Protein AF-Q9LXW4-F1 (afdb_monomer)

Nearest PDB structures (foldseek):
  4hnd-assembly1_B  TM=6.901E-01  e=3.436E-06  Homo sapiens
  4hne-assembly1_B  TM=6.982E-01  e=3.634E-05  Homo sapiens
  4wtv-assembly1_A  TM=7.014E-01  e=4.569E-04  Homo sapiens
  4wtv-assembly2_B  TM=6.772E-01  e=4.072E-04  Homo sapiens
  6w3a-assembly1_A  TM=4.990E-01  e=4.550E-01  Homo sapiens

Secondary structure (DSSP, 8-state):
-----PPPEEEEES-TTSS-HHHHHHHHHHHHHHHHHHHTT--EEETTEEEEEEEE-TTS-EEEEEEEES-HHHHHHHHHHHHHS--TTS-GGG---SS-SS-PPPEEEEEEE-TTT-SEEEEEEEE----SEEHHHHHHHHSS----HHHHHHHHHHHHHHT-S---GGGEEEEEETTEEEEEE---TTSS--SSS-------GGGGPPPGGGG--

InterPro domains:
  IPR000403 Phosphatidylinositol 3-/4-kinase, catalytic domain [PF00454] (149-200)
  IPR044571 Phosphatidylinositol 4-kinase gamma 1-8 [PTHR45800] (78-208)

Foldseek 3Di:
DPPLPQWAWDDKPPDLVVAAPLLSVVVVVLRVQVSVCQSVVNQDDDPPPPQWGFGADPVRHGWKIWGWDDDLLLLSQLQVLQQVLAAPVDGSRPDSDNAHQLRRFHKMKTWTQRNVVRHIIITIITTDDDFDFQPVVVCVVVVADQDPPSLLVSVVVSCVVQLAQDQDSNQWTWHADPNDTHIHGHRRSRTNCPPDDDSDNNPRVSVVDDRPVVVVD

Solvent-accessible surface area (backbone atoms only — not comparable to full-atom values): 12112 Å² total; per-residue (Å²): 131,86,75,80,76,69,48,56,74,75,47,58,34,71,54,62,87,79,47,41,70,64,60,30,49,54,52,49,52,56,48,51,30,45,25,50,29,36,61,69,65,51,67,40,54,42,96,77,38,87,47,32,22,45,25,45,47,98,88,71,47,74,46,28,37,37,39,52,56,87,62,65,63,41,26,44,37,33,16,48,51,28,68,64,41,42,34,82,93,46,55,55,81,79,44,83,63,80,60,40,58,36,40,36,53,55,36,36,17,40,28,31,59,38,63,82,78,73,40,78,47,37,28,26,42,30,51,52,74,88,55,78,40,36,44,58,57,47,47,68,72,56,76,69,50,84,45,55,65,68,56,50,47,30,50,52,50,50,35,65,73,40,46,37,50,62,46,42,50,82,35,24,36,24,32,70,56,97,89,42,81,42,58,28,54,46,82,45,49,49,34,70,60,80,70,95,54,81,89,54,77,57,72,43,42,68,80,75,59,70,53,50,69,76,78,76,116

Sequence (217 aa):
MAGCSMMKVDRTFPDLKEIPVDLATRFRQMIEWLEIANSECRLTPYKKISHIYQIFHSQGVLECLFRRGEDDISFMIEASVYLLDHPLDGSRSSSPTICDFAGVLPTIFVTFRNKRLGTMVSGASVEFMEFAHHIQEHIHRTSFPEIRTAEIHKISLIDVRFGNMDRNAKNIIVKVEDNIPHFVPIDHEMCFINTGQNYNLCKPYWLSLEDSSIYEA

Mean predicted aligned error: 7.45 Å

Structure (mmCIF, N/CA/C/O backbone):
data_AF-Q9LXW4-F1
#
_entry.id   AF-Q9LXW4-F1
#
loop_
_atom_site.group_PDB
_atom_site.id
_atom_site.type_symbol
_atom_site.label_atom_id
_atom_site.label_alt_id
_atom_site.label_comp_id
_atom_site.label_asym_id
_atom_site.label_entity_id
_atom_site.label_seq_id
_atom_site.pdbx_PDB_ins_code
_atom_site.Cartn_x
_atom_site.Cartn_y
_atom_site.Cartn_z
_atom_site.occupancy
_atom_site.B_iso_or_equiv
_atom_site.auth_seq_id
_atom_site.auth_comp_id
_atom_site.auth_asym_id
_atom_site.auth_atom_id
_atom_site.pdbx_PDB_model_num
ATOM 1 N N . MET A 1 1 ? -26.444 17.088 27.155 1.00 35.97 1 MET A N 1
ATOM 2 C CA . MET A 1 1 ? -26.058 16.867 25.746 1.00 35.97 1 MET A CA 1
ATOM 3 C C . MET A 1 1 ? -25.709 15.399 25.599 1.00 35.97 1 MET A C 1
ATOM 5 O O . MET A 1 1 ? -24.734 14.971 26.201 1.00 35.97 1 MET A O 1
ATOM 9 N N . ALA A 1 2 ? -26.545 14.610 24.923 1.00 39.72 2 ALA A N 1
ATOM 10 C CA . ALA A 1 2 ? -26.205 13.222 24.626 1.00 39.72 2 ALA A CA 1
ATOM 11 C C . ALA A 1 2 ? -25.027 13.245 23.645 1.00 39.72 2 ALA A C 1
ATOM 13 O O . ALA A 1 2 ? -25.194 13.653 22.498 1.00 39.72 2 ALA A O 1
ATOM 14 N N . GLY A 1 3 ? -23.828 12.912 24.126 1.00 43.19 3 GLY A N 1
ATOM 15 C CA . GLY A 1 3 ? -22.654 12.788 23.273 1.00 43.19 3 GLY A CA 1
ATOM 16 C C . GLY A 1 3 ? -22.949 11.734 22.216 1.00 43.19 3 GLY A C 1
ATOM 17 O O . GLY A 1 3 ? -23.185 10.575 22.555 1.00 43.19 3 GLY A O 1
ATOM 18 N N . CYS A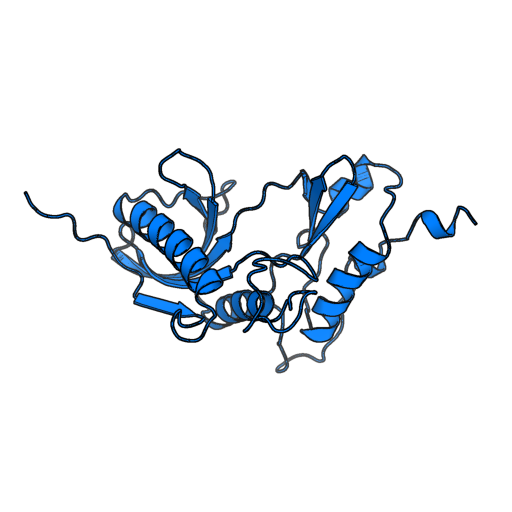 1 4 ? -23.004 12.139 20.947 1.00 50.69 4 CYS A N 1
ATOM 19 C CA . CYS A 1 4 ? -23.087 11.191 19.850 1.00 50.69 4 CYS A CA 1
ATOM 20 C C . CYS A 1 4 ? -21.774 10.404 19.870 1.00 50.69 4 CYS A C 1
ATOM 22 O O . CYS A 1 4 ? -20.734 10.921 19.473 1.00 50.69 4 CYS A O 1
ATOM 24 N N . SER A 1 5 ? -21.801 9.202 20.448 1.00 61.91 5 SER A N 1
ATOM 25 C CA . SER A 1 5 ? -20.651 8.307 20.440 1.00 61.91 5 SER A CA 1
ATOM 26 C C . SER A 1 5 ? -20.328 8.014 18.980 1.00 61.91 5 SER A C 1
ATOM 28 O O . SER A 1 5 ? -21.127 7.395 18.273 1.00 61.91 5 SER A O 1
ATOM 30 N N . MET A 1 6 ? -19.204 8.554 18.510 1.00 69.06 6 MET A N 1
ATOM 31 C CA . MET A 1 6 ? -18.713 8.302 17.164 1.00 69.06 6 MET A CA 1
ATOM 32 C C . MET A 1 6 ? -18.513 6.794 17.017 1.00 69.06 6 MET A C 1
ATOM 34 O O . MET A 1 6 ? -17.857 6.171 17.855 1.00 69.06 6 MET A O 1
ATOM 38 N N . MET A 1 7 ? -19.136 6.198 15.998 1.00 77.75 7 MET A N 1
ATOM 39 C CA . MET A 1 7 ? -18.944 4.779 15.726 1.00 77.75 7 MET A CA 1
ATOM 40 C C . MET A 1 7 ? -17.535 4.572 15.203 1.00 77.75 7 MET A C 1
ATOM 42 O O . MET A 1 7 ? -17.190 5.118 14.158 1.00 77.75 7 MET A O 1
ATOM 46 N N . LYS A 1 8 ? -16.761 3.793 15.954 1.00 91.56 8 LYS A N 1
ATOM 47 C CA . LYS A 1 8 ? -15.345 3.583 15.695 1.00 91.56 8 LYS A CA 1
ATOM 48 C C . LYS A 1 8 ? -15.090 2.387 14.790 1.00 91.56 8 LYS A C 1
ATOM 50 O O . LYS A 1 8 ? -15.896 1.451 14.745 1.00 91.56 8 LYS A O 1
ATOM 55 N N . VAL A 1 9 ? -13.953 2.425 14.110 1.00 94.88 9 VAL A N 1
ATOM 56 C CA . VAL A 1 9 ? -13.340 1.253 13.487 1.00 94.88 9 VAL A CA 1
ATOM 57 C C . VAL A 1 9 ? -12.992 0.231 14.572 1.00 94.88 9 VAL A C 1
ATOM 59 O O . VAL A 1 9 ? -12.485 0.573 15.638 1.00 94.88 9 VAL A O 1
ATOM 62 N N . ASP A 1 10 ? -13.339 -1.024 14.303 1.00 95.56 10 ASP A N 1
ATOM 63 C CA . ASP A 1 10 ? -13.184 -2.171 15.199 1.00 95.56 10 ASP A CA 1
ATOM 64 C C . ASP A 1 10 ? -11.827 -2.858 14.994 1.00 95.56 10 ASP A C 1
ATOM 66 O O . ASP A 1 10 ? -11.099 -3.104 15.954 1.00 95.56 10 ASP A O 1
ATOM 70 N N . ARG A 1 11 ? -11.447 -3.093 13.732 1.00 96.38 11 ARG A N 1
ATOM 71 C CA . ARG A 1 11 ? -10.170 -3.702 13.340 1.00 96.38 11 ARG A CA 1
ATOM 72 C C . ARG A 1 11 ? -9.595 -2.991 12.125 1.00 96.38 11 ARG A C 1
ATOM 74 O O . ARG A 1 11 ? -10.341 -2.583 11.236 1.00 96.38 11 ARG A O 1
ATOM 81 N N . THR A 1 12 ? -8.269 -2.925 12.060 1.00 97.88 12 THR A N 1
ATOM 82 C CA . THR A 1 12 ? -7.532 -2.496 10.871 1.00 97.88 12 THR A CA 1
ATOM 83 C C . THR A 1 12 ? -6.568 -3.580 10.410 1.00 97.88 12 THR A C 1
ATOM 85 O O . THR A 1 12 ? -6.117 -4.397 11.211 1.00 97.88 12 THR A O 1
ATOM 88 N N . PHE A 1 13 ? -6.226 -3.573 9.126 1.00 97.38 13 PHE A N 1
ATOM 89 C CA . PHE A 1 13 ? -5.013 -4.212 8.630 1.00 97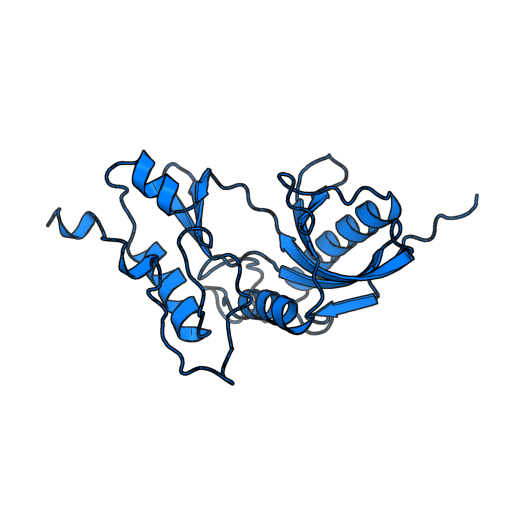.38 13 PHE A CA 1
ATOM 90 C C . PHE A 1 13 ? -4.300 -3.252 7.658 1.00 97.38 13 PHE A C 1
ATOM 92 O O . PHE A 1 13 ? -4.941 -2.773 6.717 1.00 97.38 13 PHE A O 1
ATOM 99 N N . PRO A 1 14 ? -3.004 -2.955 7.871 1.00 93.94 14 PRO A N 1
ATOM 100 C CA . PRO A 1 14 ? -2.164 -3.429 8.984 1.00 93.94 14 PRO A CA 1
ATOM 101 C C . PRO A 1 14 ? -2.638 -2.895 10.351 1.00 93.94 14 PRO A C 1
ATOM 103 O O . PRO A 1 14 ? -3.452 -1.966 10.418 1.00 93.94 14 PRO A O 1
ATOM 106 N N . ASP A 1 15 ? -2.155 -3.476 11.454 1.00 95.38 15 ASP A N 1
ATOM 107 C CA . ASP A 1 15 ? -2.307 -2.829 12.763 1.00 95.38 15 ASP A CA 1
ATOM 108 C C . ASP A 1 15 ? -1.454 -1.552 12.761 1.00 95.38 15 ASP A C 1
ATOM 110 O O . ASP A 1 15 ? -0.269 -1.569 12.424 1.00 95.38 15 ASP A O 1
ATOM 114 N N . LEU A 1 16 ? -2.055 -0.422 13.139 1.00 94.19 16 LEU A N 1
ATOM 115 C CA . LEU A 1 16 ? -1.387 0.882 13.161 1.00 94.19 16 LEU A CA 1
ATOM 116 C C . LEU A 1 16 ? -0.169 0.937 14.100 1.00 94.19 16 LEU A C 1
ATOM 118 O O . LEU A 1 16 ? 0.614 1.883 14.021 1.00 94.19 16 LEU A O 1
ATOM 122 N N . LYS A 1 17 ? -0.028 -0.024 15.018 1.00 93.19 17 LYS A N 1
ATOM 123 C CA . LYS A 1 17 ? 1.127 -0.174 15.916 1.00 93.19 17 LYS A CA 1
ATOM 124 C C . LYS A 1 17 ? 2.301 -0.906 15.265 1.00 93.19 17 LYS A C 1
ATOM 126 O O . LYS A 1 17 ? 3.406 -0.831 15.791 1.00 93.19 17 LYS A O 1
ATOM 131 N N . GLU A 1 18 ? 2.069 -1.609 14.159 1.00 90.50 18 GLU A N 1
ATOM 132 C CA . GLU A 1 18 ? 3.063 -2.443 13.467 1.00 90.50 18 GLU A CA 1
ATOM 133 C C . GLU A 1 18 ? 3.719 -1.731 12.273 1.00 90.50 18 GLU A C 1
ATOM 135 O O . GLU A 1 18 ? 4.582 -2.294 11.603 1.00 90.50 18 GLU A O 1
ATOM 140 N N . ILE A 1 19 ? 3.333 -0.481 12.012 1.00 88.25 19 ILE A N 1
ATOM 141 C CA . ILE A 1 19 ? 3.808 0.324 10.883 1.00 88.25 19 ILE A CA 1
ATOM 142 C C . ILE A 1 19 ? 4.479 1.628 11.349 1.00 88.25 19 ILE A C 1
ATOM 144 O O . ILE A 1 19 ? 4.251 2.074 12.477 1.00 88.25 19 ILE A O 1
ATOM 148 N N . PRO A 1 20 ? 5.299 2.270 10.492 1.00 87.06 20 PRO A N 1
ATOM 149 C CA . PRO A 1 20 ? 5.934 3.552 10.796 1.00 87.06 20 PRO A CA 1
ATOM 150 C C . PRO A 1 20 ? 4.946 4.635 11.225 1.00 87.06 20 PRO A C 1
ATOM 152 O O . PRO A 1 20 ? 3.811 4.685 10.748 1.00 87.06 20 PRO A O 1
ATOM 155 N N . VAL A 1 21 ? 5.403 5.544 12.090 1.00 89.50 21 VAL A N 1
ATOM 156 C CA . VAL A 1 21 ? 4.566 6.597 12.685 1.00 89.50 21 VAL A CA 1
ATOM 157 C C . VAL A 1 21 ? 3.904 7.497 11.642 1.00 89.50 21 VAL A C 1
ATOM 159 O O . VAL A 1 21 ? 2.730 7.836 11.805 1.00 89.50 21 VAL A O 1
ATOM 162 N N . ASP A 1 22 ? 4.611 7.836 10.566 1.00 86.81 22 ASP A N 1
ATOM 163 C CA . ASP A 1 22 ? 4.097 8.709 9.508 1.00 86.81 22 ASP A CA 1
ATOM 164 C C . ASP A 1 22 ? 2.964 8.023 8.741 1.00 86.81 22 ASP A C 1
ATOM 166 O O . ASP A 1 22 ? 1.879 8.589 8.580 1.00 86.81 22 ASP A O 1
ATOM 170 N N . LEU A 1 23 ? 3.155 6.748 8.389 1.00 89.19 23 LEU A N 1
ATOM 171 C CA . LEU A 1 23 ? 2.121 5.956 7.734 1.00 89.19 23 LEU A CA 1
ATOM 172 C C . LEU A 1 23 ? 0.913 5.730 8.650 1.00 89.19 23 LEU A C 1
ATOM 174 O O . LEU A 1 23 ? -0.234 5.912 8.242 1.00 89.19 23 LEU A O 1
ATOM 178 N N . ALA A 1 24 ? 1.164 5.399 9.918 1.00 93.12 24 ALA A N 1
ATOM 179 C CA . ALA A 1 24 ? 0.112 5.260 10.914 1.00 93.12 24 ALA A CA 1
ATOM 180 C C . ALA A 1 24 ? -0.678 6.564 11.077 1.00 93.12 24 ALA A C 1
ATOM 182 O O . ALA A 1 24 ? -1.888 6.531 11.274 1.00 93.12 24 ALA A O 1
ATOM 183 N N . THR A 1 25 ? -0.017 7.720 10.987 1.00 93.88 25 THR A N 1
ATOM 184 C CA . THR A 1 25 ? -0.665 9.036 11.058 1.00 93.88 25 THR A CA 1
ATOM 185 C C . THR A 1 25 ? -1.565 9.276 9.852 1.00 93.88 25 THR A C 1
ATOM 187 O O . THR A 1 25 ? -2.716 9.667 10.046 1.00 93.88 25 THR A O 1
ATOM 190 N N . ARG A 1 26 ? -1.106 8.963 8.633 1.00 93.69 26 ARG A N 1
ATOM 191 C CA . ARG A 1 26 ? -1.945 9.057 7.427 1.00 93.69 26 ARG A CA 1
ATOM 192 C C . ARG A 1 26 ? -3.172 8.150 7.522 1.00 93.69 26 ARG A C 1
ATOM 194 O O . ARG A 1 26 ? -4.292 8.603 7.309 1.00 93.69 26 ARG A O 1
ATOM 201 N N . PHE A 1 27 ? -2.992 6.900 7.937 1.00 95.81 27 PHE A N 1
ATOM 202 C CA . PHE A 1 27 ? -4.106 5.968 8.104 1.00 95.81 27 PHE A CA 1
ATOM 203 C C . PHE A 1 27 ? -5.082 6.364 9.215 1.00 95.81 27 PHE A C 1
ATOM 205 O O . PHE A 1 27 ? -6.285 6.170 9.047 1.00 95.81 27 PHE A O 1
ATOM 212 N N . ARG A 1 28 ? -4.619 6.977 10.314 1.00 96.56 28 ARG A N 1
ATOM 213 C CA . ARG A 1 28 ? -5.523 7.552 11.329 1.00 96.56 28 ARG A CA 1
ATOM 214 C C . ARG A 1 28 ? -6.416 8.635 10.734 1.00 96.56 28 ARG A C 1
ATOM 216 O O . ARG A 1 28 ? -7.612 8.599 10.985 1.00 96.56 28 ARG A O 1
ATOM 223 N N . GLN A 1 29 ? -5.876 9.528 9.903 1.00 95.56 29 GLN A N 1
ATOM 224 C CA . GLN A 1 29 ? -6.682 10.554 9.224 1.00 95.56 29 GLN A CA 1
ATOM 225 C C . GLN A 1 29 ? -7.754 9.926 8.322 1.00 95.56 29 GLN A C 1
ATOM 227 O O . GLN A 1 29 ? -8.924 10.295 8.404 1.00 95.56 29 GLN A O 1
ATOM 232 N N . MET A 1 30 ? -7.379 8.926 7.516 1.00 96.69 30 MET A N 1
ATOM 233 C CA . MET A 1 30 ? -8.324 8.200 6.657 1.00 96.69 30 MET A CA 1
ATOM 234 C C . MET A 1 30 ? -9.441 7.525 7.472 1.00 96.69 30 MET A C 1
ATOM 236 O O . MET A 1 30 ? -10.612 7.575 7.088 1.00 96.69 30 MET A O 1
ATOM 240 N N . ILE A 1 31 ? -9.090 6.917 8.611 1.00 97.31 31 ILE A N 1
ATOM 241 C CA . ILE A 1 31 ? -10.044 6.306 9.545 1.00 97.31 31 ILE A CA 1
ATOM 242 C C . ILE A 1 31 ? -10.968 7.361 10.152 1.00 97.31 31 ILE A C 1
ATOM 244 O O . ILE A 1 31 ? -12.177 7.161 10.154 1.00 97.31 31 ILE A O 1
ATOM 248 N N . GLU A 1 32 ? -10.440 8.491 10.621 1.00 95.94 32 GLU A N 1
ATOM 249 C CA . GLU A 1 32 ? -11.240 9.572 11.205 1.00 95.94 32 GLU A CA 1
ATOM 250 C C . GLU A 1 32 ? -12.282 10.098 10.210 1.00 95.94 32 GLU A C 1
ATOM 252 O O . GLU A 1 32 ? -13.456 10.250 10.557 1.00 95.94 32 GLU A O 1
ATOM 257 N N . TRP A 1 33 ? -11.903 10.310 8.945 1.00 96.19 33 TRP A N 1
ATOM 258 C CA . TRP A 1 33 ? -12.854 10.730 7.914 1.00 96.19 33 TRP A CA 1
ATOM 259 C C . TRP A 1 33 ? -13.932 9.674 7.649 1.00 96.19 33 TRP A C 1
ATOM 261 O O . TRP A 1 33 ? -15.109 10.021 7.498 1.00 96.19 33 TRP A O 1
ATOM 271 N N . LEU A 1 34 ? -13.566 8.388 7.639 1.00 96.62 34 LEU A N 1
ATOM 272 C CA . LEU A 1 34 ? -14.515 7.282 7.510 1.00 96.62 34 LEU A CA 1
ATOM 273 C C . LEU A 1 34 ? -15.475 7.209 8.709 1.00 96.62 34 LEU A C 1
ATOM 275 O O . LEU A 1 34 ? -16.683 7.061 8.516 1.00 96.62 34 LEU A O 1
ATOM 279 N N . GLU A 1 35 ? -14.967 7.327 9.935 1.00 95.88 35 GLU A N 1
ATOM 280 C CA . GLU A 1 35 ? -15.756 7.309 11.171 1.00 95.88 35 GLU A CA 1
ATOM 281 C C . GLU A 1 35 ? -16.757 8.468 11.202 1.00 95.88 35 GLU A C 1
ATOM 283 O O . GLU A 1 35 ? -17.938 8.251 11.490 1.00 95.88 35 GLU A O 1
ATOM 288 N N . ILE A 1 36 ? -16.331 9.675 10.813 1.00 94.19 36 ILE A N 1
ATOM 289 C CA . ILE A 1 36 ? -17.207 10.845 10.671 1.00 94.19 36 ILE A CA 1
ATOM 290 C C . ILE A 1 36 ? -18.285 10.568 9.618 1.00 94.19 36 ILE A C 1
ATOM 292 O O . ILE A 1 36 ? -19.476 10.671 9.927 1.00 94.19 36 ILE A O 1
ATOM 296 N N . ALA A 1 37 ? -17.899 10.148 8.407 1.00 94.75 37 ALA A N 1
ATOM 297 C CA . ALA A 1 37 ? -18.837 9.859 7.322 1.00 94.75 37 ALA A CA 1
ATOM 298 C C . ALA A 1 37 ? -19.857 8.774 7.708 1.00 94.75 37 ALA A C 1
ATOM 300 O O . ALA A 1 37 ? -21.046 8.901 7.411 1.00 94.75 37 ALA A O 1
ATOM 301 N N . ASN A 1 38 ? -19.430 7.727 8.416 1.00 95.56 38 ASN A N 1
ATOM 302 C CA . ASN A 1 38 ? -20.313 6.691 8.941 1.00 95.56 38 ASN A CA 1
ATOM 303 C C . ASN A 1 38 ? -21.234 7.233 10.048 1.00 95.56 38 ASN A C 1
ATOM 305 O O . ASN A 1 38 ? -22.443 6.994 10.018 1.00 95.56 38 ASN A O 1
ATOM 309 N N . SER A 1 39 ? -20.696 7.997 11.003 1.00 93.94 39 SER A N 1
ATOM 310 C CA . SER A 1 39 ? -21.463 8.569 12.118 1.00 93.94 39 SER A CA 1
ATOM 311 C C . SER A 1 39 ? -22.538 9.557 11.655 1.00 93.94 39 SER A C 1
ATOM 313 O O . SER A 1 39 ? -23.587 9.669 12.289 1.00 93.94 39 SER A O 1
ATOM 315 N N . GLU A 1 40 ? -22.336 10.212 10.518 1.00 93.00 40 GLU A N 1
ATOM 316 C CA . GLU A 1 40 ? -23.283 11.155 9.923 1.00 93.00 40 GLU A CA 1
ATOM 317 C C . GLU A 1 40 ? -24.165 10.510 8.841 1.00 93.00 40 GLU A C 1
ATOM 319 O O . GLU A 1 40 ? -24.954 11.195 8.195 1.00 93.00 40 GLU A O 1
ATOM 324 N N . CYS A 1 41 ? -24.065 9.188 8.640 1.00 92.19 41 CYS A N 1
ATOM 325 C CA . CYS A 1 41 ? -24.772 8.451 7.585 1.00 92.19 41 CYS A CA 1
ATOM 326 C C . CYS A 1 41 ? -24.496 8.988 6.161 1.00 92.19 41 CYS A C 1
ATOM 328 O O . CYS A 1 41 ? -25.357 8.894 5.285 1.00 92.19 41 CYS A O 1
ATOM 330 N N . ARG A 1 42 ? -23.292 9.523 5.916 1.00 91.38 42 ARG A N 1
ATOM 331 C CA . ARG A 1 42 ? -22.850 10.164 4.662 1.00 91.38 42 ARG A CA 1
ATOM 332 C C . ARG A 1 42 ? -22.015 9.274 3.736 1.00 91.38 42 ARG A C 1
ATOM 334 O O . ARG A 1 42 ? -21.470 9.771 2.753 1.00 91.38 42 ARG A O 1
ATOM 341 N N . LEU A 1 43 ? -21.942 7.968 3.989 1.00 92.81 43 LEU A N 1
ATOM 342 C CA . LEU A 1 43 ? -21.343 7.015 3.047 1.00 92.81 43 LEU A CA 1
ATOM 343 C C . LEU A 1 43 ? -22.212 6.915 1.783 1.00 92.81 43 LEU A C 1
ATOM 345 O O . LEU A 1 43 ? -23.184 6.15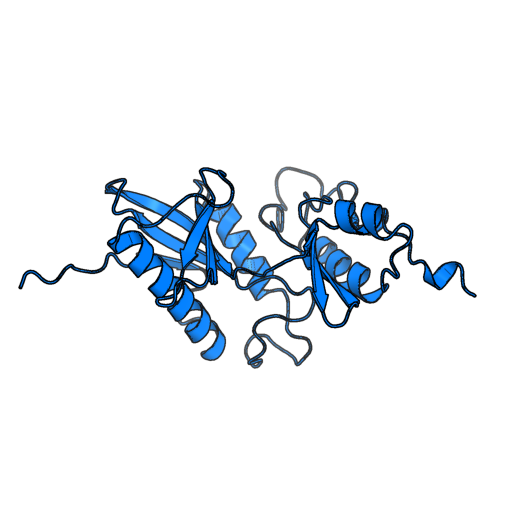7 1.729 1.00 92.81 43 LEU A O 1
ATOM 349 N N . THR A 1 44 ? -21.878 7.721 0.775 1.00 93.06 44 THR A N 1
ATOM 350 C CA . THR A 1 44 ? -22.609 7.820 -0.495 1.00 93.06 44 THR A CA 1
ATOM 351 C C . THR A 1 44 ? -21.841 7.129 -1.625 1.00 93.06 44 THR A C 1
ATOM 353 O O . THR A 1 44 ? -20.617 7.251 -1.673 1.00 93.06 44 THR A O 1
ATOM 356 N N . PRO A 1 45 ? -22.519 6.408 -2.538 1.00 95.50 45 PRO A N 1
ATOM 357 C CA . PRO A 1 45 ? -21.855 5.713 -3.639 1.00 95.50 45 PRO A CA 1
ATOM 358 C C . PRO A 1 45 ? -21.032 6.638 -4.548 1.00 95.50 45 PRO A C 1
ATOM 360 O O . PRO A 1 45 ? -21.530 7.670 -5.003 1.00 95.50 45 PRO A O 1
ATOM 363 N N . TYR A 1 46 ? -19.808 6.237 -4.882 1.00 94.44 46 TYR A N 1
ATOM 364 C CA . TYR A 1 46 ? -18.969 6.877 -5.894 1.00 94.44 46 TYR A CA 1
ATOM 365 C C . TYR A 1 46 ? -19.423 6.461 -7.295 1.00 94.44 46 TYR A C 1
ATOM 367 O O . TYR A 1 46 ? -19.589 5.274 -7.564 1.00 94.44 46 TYR A O 1
ATOM 375 N N . LYS A 1 47 ? -19.654 7.422 -8.200 1.00 90.94 47 LYS A N 1
ATOM 376 C CA . LYS A 1 47 ? -20.069 7.172 -9.602 1.00 90.94 47 LYS A CA 1
ATOM 377 C C . LYS A 1 47 ? -21.214 6.145 -9.762 1.00 90.94 47 LYS A C 1
ATOM 379 O O . LYS A 1 47 ? -21.282 5.438 -10.761 1.00 90.94 47 LYS A O 1
ATOM 384 N N . LYS A 1 48 ? -22.144 6.082 -8.797 1.00 88.19 48 LYS A N 1
ATOM 385 C CA . LYS A 1 48 ? -23.263 5.110 -8.735 1.00 88.19 48 LYS A CA 1
ATOM 386 C C . LYS A 1 48 ? -22.840 3.636 -8.560 1.00 88.19 48 LYS A C 1
ATOM 388 O O . LYS A 1 48 ? -23.688 2.754 -8.677 1.00 88.19 48 LYS A O 1
ATOM 393 N N . ILE A 1 49 ? -21.579 3.360 -8.228 1.00 90.62 49 ILE A N 1
ATOM 394 C CA . ILE A 1 49 ? -21.089 2.020 -7.889 1.00 90.62 49 ILE A CA 1
ATOM 395 C C . ILE A 1 49 ? -21.475 1.722 -6.438 1.00 90.62 49 ILE A C 1
ATOM 397 O O . ILE A 1 49 ? -20.970 2.337 -5.504 1.00 90.62 49 ILE A O 1
ATOM 401 N N . SER A 1 50 ? -22.407 0.790 -6.239 1.00 91.19 50 SER A N 1
ATOM 402 C CA . SER A 1 50 ? -23.100 0.580 -4.956 1.00 91.19 50 SER A CA 1
ATOM 403 C C . SER A 1 50 ? -22.211 0.132 -3.792 1.00 91.19 50 SER A C 1
ATOM 405 O O . SER A 1 50 ? -22.620 0.276 -2.639 1.00 91.19 50 SER A O 1
ATOM 407 N N . HIS A 1 51 ? -21.033 -0.416 -4.084 1.00 92.69 51 HIS A N 1
ATOM 408 C CA . HIS A 1 51 ? -20.089 -0.946 -3.102 1.00 92.69 51 HIS A CA 1
ATOM 409 C C . HIS A 1 51 ? -18.851 -0.057 -2.897 1.00 92.69 51 HIS A C 1
ATOM 411 O O . HIS A 1 51 ? -18.021 -0.391 -2.060 1.00 92.69 51 HIS A O 1
ATOM 417 N N . ILE A 1 52 ? -18.729 1.072 -3.607 1.00 96.25 52 ILE A N 1
ATOM 418 C CA . ILE A 1 52 ? -17.640 2.043 -3.421 1.00 96.25 52 ILE A CA 1
ATOM 419 C C . ILE A 1 52 ? -18.241 3.332 -2.873 1.00 96.25 52 ILE A C 1
ATOM 421 O O . ILE A 1 52 ? -19.111 3.923 -3.506 1.00 96.25 52 ILE A O 1
ATOM 425 N N . TYR A 1 53 ? -17.784 3.782 -1.711 1.00 97.25 53 TYR A N 1
ATOM 426 C CA . TYR A 1 53 ? -18.320 4.942 -1.006 1.00 97.25 53 TYR A CA 1
ATOM 427 C C . TYR A 1 53 ? -17.309 6.081 -0.960 1.00 97.25 53 TYR A C 1
ATOM 429 O O . TYR A 1 53 ? -16.123 5.856 -0.760 1.00 97.25 53 TYR A O 1
ATOM 437 N N . GLN A 1 54 ? -17.788 7.309 -1.109 1.00 96.69 54 GLN A N 1
ATOM 438 C CA . GLN A 1 54 ? -16.969 8.515 -1.026 1.00 96.69 54 GLN A CA 1
ATOM 439 C C . GLN A 1 54 ? -16.775 8.940 0.428 1.00 96.69 54 GLN A C 1
ATOM 441 O O . GLN A 1 54 ? -17.748 9.020 1.185 1.00 96.69 54 GLN A O 1
ATOM 446 N N . ILE A 1 55 ? -15.537 9.257 0.797 1.00 97.00 55 ILE A N 1
ATOM 447 C CA . ILE A 1 55 ? -15.172 9.792 2.107 1.00 97.00 55 ILE A CA 1
ATOM 448 C C . ILE A 1 55 ? -14.548 11.170 1.909 1.00 97.00 55 ILE A C 1
ATOM 450 O O . ILE A 1 55 ? -13.550 11.323 1.207 1.00 97.00 55 ILE A O 1
ATOM 454 N N . PHE A 1 56 ? -15.145 12.169 2.551 1.00 95.69 56 PHE A N 1
ATOM 455 C CA . PHE A 1 56 ? -14.737 13.562 2.421 1.00 95.69 56 PHE A CA 1
ATOM 456 C C . PHE A 1 56 ? -14.103 14.076 3.712 1.00 95.69 56 PHE A C 1
ATOM 458 O O . PHE A 1 56 ? -14.601 13.783 4.803 1.00 95.69 56 PHE A O 1
ATOM 465 N N . HIS A 1 57 ? -13.089 14.927 3.579 1.00 90.12 57 HIS A N 1
ATOM 466 C CA . HIS A 1 57 ? -12.626 15.788 4.663 1.00 90.12 57 HIS A CA 1
ATOM 467 C C . HIS A 1 57 ? -13.698 16.839 5.034 1.00 90.12 57 HIS A C 1
ATOM 469 O O . HIS A 1 57 ? -14.657 17.083 4.297 1.00 90.12 57 HIS A O 1
ATOM 475 N N . SER A 1 58 ? -13.527 17.503 6.183 1.00 81.56 58 SER A N 1
ATOM 476 C CA . SER A 1 58 ? -14.409 18.557 6.707 1.00 81.56 58 SER A CA 1
ATOM 477 C C . SER A 1 58 ? -14.665 19.716 5.731 1.00 81.56 58 SER A C 1
ATOM 479 O O . SER A 1 58 ? -15.730 20.326 5.772 1.00 81.56 58 SER A O 1
ATOM 481 N N . GLN A 1 59 ? -13.726 19.987 4.820 1.00 88.00 59 GLN A N 1
ATOM 482 C CA . GLN A 1 59 ? -13.836 21.035 3.798 1.00 88.00 59 GLN A CA 1
ATOM 483 C C . GLN A 1 59 ? -14.560 20.581 2.515 1.00 88.00 59 GLN A C 1
ATOM 485 O O . GLN A 1 59 ? -14.640 21.344 1.558 1.00 88.00 59 GLN A O 1
ATOM 490 N N . GLY A 1 60 ? -15.091 19.352 2.472 1.00 90.69 60 GLY A N 1
ATOM 491 C CA . GLY A 1 60 ? -15.814 18.822 1.310 1.00 90.69 60 GLY A CA 1
ATOM 492 C C . GLY A 1 60 ? -14.920 18.279 0.190 1.00 90.69 60 GLY A C 1
ATOM 493 O O . GLY A 1 60 ? -15.418 17.988 -0.894 1.00 90.69 60 GLY A O 1
ATOM 494 N N . VAL A 1 61 ? -13.621 18.118 0.449 1.00 93.75 61 VAL A N 1
ATOM 495 C CA . VAL A 1 61 ? -12.659 17.497 -0.474 1.00 93.75 61 VAL A CA 1
ATOM 496 C C . VAL A 1 61 ? -12.774 15.976 -0.378 1.00 93.75 61 VAL A C 1
ATOM 498 O O . VAL A 1 61 ? -12.836 15.442 0.729 1.00 93.75 61 VAL A O 1
ATOM 501 N N . LEU A 1 62 ? -12.857 15.286 -1.520 1.00 96.25 62 LEU A N 1
ATOM 502 C CA . LEU A 1 62 ? -12.858 13.821 -1.584 1.00 96.25 62 LEU A CA 1
ATOM 503 C C . LEU A 1 62 ? -11.443 13.315 -1.301 1.00 96.25 62 LEU A C 1
ATOM 505 O O . LEU A 1 62 ? -10.538 13.581 -2.082 1.00 96.25 62 LEU A O 1
ATOM 509 N N . GLU A 1 63 ? -11.272 12.581 -0.207 1.00 95.94 63 GLU A N 1
ATOM 510 C CA . GLU A 1 63 ? -9.955 12.123 0.255 1.00 95.94 63 GLU A CA 1
ATOM 511 C C . GLU A 1 63 ? -9.775 10.616 0.127 1.00 95.94 63 GLU A C 1
ATOM 513 O O . GLU A 1 63 ? -8.663 10.135 -0.064 1.00 95.94 63 GLU A O 1
ATOM 518 N N . CYS A 1 64 ? -10.853 9.842 0.275 1.00 97.19 64 CYS A N 1
ATOM 519 C CA . CYS A 1 64 ? -10.781 8.388 0.190 1.00 97.19 64 CYS A CA 1
ATOM 520 C C . CYS A 1 64 ? -12.007 7.803 -0.507 1.00 97.19 64 CYS A C 1
ATOM 522 O O . CYS A 1 64 ? -13.106 8.370 -0.502 1.00 97.19 64 CYS A O 1
ATOM 524 N N . LEU A 1 65 ? -11.817 6.606 -1.044 1.00 97.50 65 LEU A N 1
ATOM 525 C CA . LEU A 1 65 ? -12.879 5.705 -1.448 1.00 97.50 65 LEU A CA 1
ATOM 526 C C . LEU A 1 65 ? -12.880 4.501 -0.507 1.00 97.50 65 LEU A C 1
ATOM 528 O O . LEU A 1 65 ? -11.856 3.857 -0.316 1.00 97.50 65 LEU A O 1
ATOM 532 N N . PHE A 1 66 ? -14.036 4.170 0.060 1.00 97.62 66 PHE A N 1
ATOM 533 C CA . PHE A 1 66 ? -14.218 2.941 0.826 1.00 97.62 66 PHE A CA 1
ATOM 534 C C . PHE A 1 66 ? -14.918 1.889 -0.026 1.00 97.62 66 PHE A C 1
ATOM 536 O O . PHE A 1 66 ? -16.096 2.031 -0.357 1.00 97.62 66 PHE A O 1
ATOM 543 N N . ARG A 1 67 ? -14.196 0.828 -0.378 1.00 96.69 67 ARG A N 1
ATOM 544 C CA . ARG A 1 67 ? -14.701 -0.323 -1.123 1.00 96.69 67 ARG A CA 1
ATOM 545 C C . ARG A 1 67 ? -15.161 -1.387 -0.134 1.00 96.69 67 ARG A C 1
ATOM 547 O O . ARG A 1 67 ? -14.348 -2.004 0.543 1.00 96.69 67 ARG A O 1
ATOM 554 N N . ARG A 1 68 ? -16.473 -1.579 -0.029 1.00 95.69 68 ARG A N 1
ATOM 555 C CA . ARG A 1 68 ? -17.095 -2.576 0.849 1.00 95.69 68 ARG A CA 1
ATOM 556 C C . ARG A 1 68 ? -17.196 -3.920 0.138 1.00 95.69 68 ARG A C 1
ATOM 558 O O . ARG A 1 68 ? -17.662 -3.966 -0.998 1.00 95.69 68 ARG A O 1
ATOM 565 N N . GLY A 1 69 ? -16.920 -5.004 0.848 1.00 93.38 69 GLY A N 1
ATOM 566 C CA . GLY A 1 69 ? -17.196 -6.357 0.371 1.00 93.38 69 GLY A CA 1
ATOM 567 C C . GLY A 1 69 ? -17.306 -7.361 1.510 1.00 93.38 69 GLY A C 1
ATOM 568 O O . GLY A 1 69 ? -17.373 -6.981 2.678 1.00 93.38 69 GLY A O 1
ATOM 569 N N . GLU A 1 70 ? -17.382 -8.635 1.138 1.00 89.44 70 GLU A N 1
ATOM 570 C CA . GLU A 1 70 ? -17.625 -9.747 2.064 1.00 89.44 70 GLU A CA 1
ATOM 571 C C . GLU A 1 70 ? -16.358 -10.552 2.374 1.00 89.44 70 GLU A C 1
ATOM 573 O O . GLU A 1 70 ? -16.275 -11.144 3.447 1.00 89.44 70 GLU A O 1
ATOM 578 N N . ASP A 1 71 ? -15.374 -10.556 1.468 1.00 90.44 71 ASP A N 1
ATOM 579 C CA . ASP A 1 71 ? -14.104 -11.250 1.671 1.00 90.44 71 ASP A CA 1
ATOM 580 C C . ASP A 1 71 ? -13.052 -10.316 2.275 1.00 90.44 71 ASP A C 1
ATOM 582 O O . ASP A 1 71 ? -12.546 -9.405 1.619 1.00 90.44 71 ASP A O 1
ATOM 586 N N . ASP A 1 72 ? -12.711 -10.553 3.541 1.00 95.00 72 ASP A N 1
ATOM 587 C CA . ASP A 1 72 ? -11.650 -9.817 4.227 1.00 95.00 72 ASP A CA 1
ATOM 588 C C . ASP A 1 72 ? -10.287 -10.026 3.539 1.00 95.00 72 ASP A C 1
ATOM 590 O O . ASP A 1 72 ? -9.474 -9.100 3.501 1.00 95.00 72 ASP A O 1
ATOM 594 N N . ILE A 1 73 ? -10.035 -11.219 2.979 1.00 93.88 73 ILE A N 1
ATOM 595 C CA . ILE A 1 73 ? -8.727 -11.590 2.422 1.00 93.88 73 ILE A CA 1
ATOM 596 C C . ILE A 1 73 ? -8.398 -10.732 1.199 1.00 93.88 73 ILE A C 1
ATOM 598 O O . ILE A 1 73 ? -7.319 -10.141 1.170 1.00 93.88 73 ILE A O 1
ATOM 602 N N . SER A 1 74 ? -9.317 -10.580 0.242 1.00 93.31 74 SER A N 1
ATOM 603 C CA . SER A 1 74 ? -9.146 -9.702 -0.926 1.00 93.31 74 SER A CA 1
ATOM 604 C C . SER A 1 74 ? -8.747 -8.267 -0.557 1.00 93.31 74 SER A C 1
ATOM 606 O O . SER A 1 74 ? -7.832 -7.701 -1.158 1.00 93.31 74 SER A O 1
ATOM 608 N N . PHE A 1 75 ? -9.367 -7.669 0.465 1.00 95.94 75 PHE A N 1
ATOM 609 C CA . PHE A 1 75 ? -9.032 -6.300 0.888 1.00 95.94 75 PHE A CA 1
ATOM 61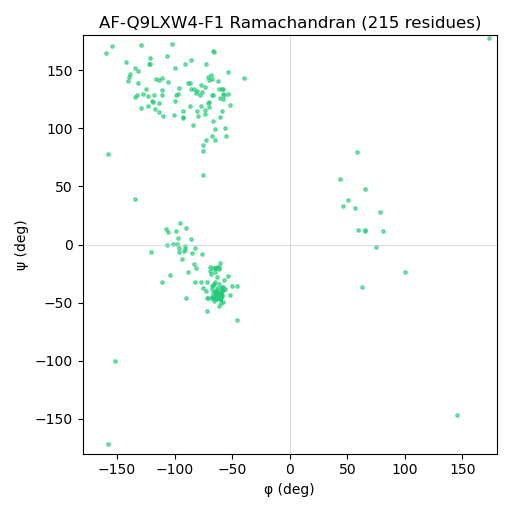0 C C . PHE A 1 75 ? -7.735 -6.217 1.697 1.00 95.94 75 PHE A C 1
ATOM 612 O O . PHE A 1 75 ? -7.011 -5.223 1.612 1.00 95.94 75 PHE A O 1
ATOM 619 N N . MET A 1 76 ? -7.412 -7.254 2.473 1.00 96.44 76 MET A N 1
ATOM 620 C CA . MET A 1 76 ? -6.112 -7.360 3.136 1.00 96.44 76 MET A CA 1
ATOM 621 C C . MET A 1 76 ? -4.979 -7.542 2.120 1.00 96.44 76 MET A C 1
ATOM 623 O O . MET A 1 76 ? -3.896 -6.994 2.321 1.00 96.44 76 MET A O 1
ATOM 627 N N . ILE A 1 77 ? -5.215 -8.257 1.016 1.00 95.81 77 ILE A N 1
ATOM 628 C CA . ILE A 1 77 ? -4.283 -8.356 -0.114 1.00 95.81 77 ILE A CA 1
ATOM 629 C C . ILE A 1 77 ? -4.044 -6.970 -0.716 1.00 95.81 77 ILE A C 1
ATOM 631 O O . ILE A 1 77 ? -2.891 -6.581 -0.891 1.00 95.81 77 ILE A O 1
ATOM 635 N N . GLU A 1 78 ? -5.100 -6.191 -0.960 1.00 95.50 78 GLU A N 1
ATOM 636 C CA . GLU A 1 78 ? -4.972 -4.837 -1.507 1.00 95.50 78 GLU A CA 1
ATOM 637 C C . GLU A 1 78 ? -4.128 -3.922 -0.600 1.00 95.50 78 GLU A C 1
ATOM 639 O O . GLU A 1 78 ? -3.181 -3.284 -1.064 1.00 95.50 78 GLU A O 1
ATOM 644 N N . ALA A 1 79 ? -4.383 -3.944 0.713 1.00 95.50 79 ALA A N 1
ATOM 645 C CA . ALA A 1 79 ? -3.558 -3.241 1.698 1.00 95.50 79 ALA A CA 1
ATOM 646 C C . ALA A 1 79 ? -2.112 -3.777 1.754 1.00 95.50 79 ALA A C 1
ATOM 648 O O . ALA A 1 79 ? -1.164 -3.005 1.895 1.00 95.50 79 ALA A O 1
ATOM 649 N N . SER A 1 80 ? -1.916 -5.091 1.605 1.00 94.69 80 SER A N 1
ATOM 650 C CA . SER A 1 80 ? -0.584 -5.715 1.586 1.00 94.69 80 SER A CA 1
ATOM 651 C C . SER A 1 80 ? 0.239 -5.257 0.386 1.00 94.69 80 SER A C 1
ATOM 653 O O . SER A 1 80 ? 1.427 -4.978 0.536 1.00 94.69 80 SER A O 1
ATOM 655 N N . VAL A 1 81 ? -0.376 -5.145 -0.794 1.00 94.75 81 VAL A N 1
ATOM 656 C CA . VAL A 1 81 ? 0.302 -4.656 -2.002 1.00 94.75 81 VAL A CA 1
ATOM 657 C C . VAL A 1 81 ? 0.775 -3.219 -1.817 1.00 94.75 81 VAL A C 1
ATOM 659 O O . VAL A 1 81 ? 1.923 -2.931 -2.141 1.00 94.75 81 VAL A O 1
ATOM 662 N N . TYR A 1 82 ? -0.039 -2.350 -1.211 1.00 94.19 82 TYR A N 1
ATOM 663 C CA . TYR A 1 82 ? 0.397 -0.998 -0.852 1.00 94.19 82 TYR A CA 1
ATOM 664 C C . TYR A 1 82 ? 1.623 -1.008 0.077 1.00 94.19 82 TYR A C 1
ATOM 666 O O . TYR A 1 82 ? 2.632 -0.354 -0.193 1.00 94.19 82 TYR A O 1
ATOM 674 N N . LEU A 1 83 ? 1.581 -1.794 1.157 1.00 90.75 83 LEU A N 1
ATOM 675 C CA . LEU A 1 83 ? 2.703 -1.876 2.098 1.00 90.75 83 LEU A CA 1
ATOM 676 C C . LEU A 1 83 ? 3.994 -2.356 1.423 1.00 90.75 83 LEU A C 1
ATOM 678 O O . LEU A 1 83 ? 5.078 -1.855 1.738 1.00 90.75 83 LEU A O 1
ATOM 682 N N . LEU A 1 84 ? 3.864 -3.298 0.487 1.00 91.50 84 LEU A N 1
ATOM 683 C CA . LEU A 1 84 ? 4.962 -3.919 -0.247 1.00 91.50 84 LEU A CA 1
ATOM 684 C C . LEU A 1 84 ? 5.415 -3.129 -1.485 1.00 91.50 84 LEU A C 1
ATOM 686 O O . LEU A 1 84 ? 6.442 -3.493 -2.060 1.00 91.50 84 LEU A O 1
ATOM 690 N N . ASP A 1 85 ? 4.725 -2.060 -1.894 1.00 91.19 85 ASP A N 1
ATOM 691 C CA . ASP A 1 85 ? 5.135 -1.177 -3.001 1.00 91.19 85 ASP A CA 1
ATOM 692 C C . ASP A 1 85 ? 6.287 -0.245 -2.591 1.00 91.19 85 ASP A C 1
ATOM 694 O O . ASP A 1 85 ? 6.120 0.968 -2.511 1.00 91.19 85 ASP A O 1
ATOM 698 N N . HIS A 1 86 ? 7.422 -0.838 -2.200 1.00 75.12 86 HIS A N 1
ATOM 699 C CA . HIS A 1 86 ? 8.533 -0.214 -1.467 1.00 75.12 86 HIS A CA 1
ATOM 700 C C . HIS A 1 86 ? 8.887 1.216 -1.907 1.00 75.12 86 HIS A C 1
ATOM 702 O O . HIS A 1 86 ? 8.891 1.514 -3.101 1.00 75.12 86 HIS A O 1
ATOM 708 N N . PRO A 1 87 ? 9.267 2.087 -0.956 1.00 78.25 87 PRO A N 1
ATOM 709 C CA . PRO A 1 87 ? 9.801 3.382 -1.310 1.00 78.25 87 PRO A CA 1
ATOM 710 C C . PRO A 1 87 ? 11.178 3.248 -1.977 1.00 78.25 87 PRO A C 1
ATOM 712 O O . PRO A 1 87 ? 11.953 2.343 -1.661 1.00 78.25 87 PRO A O 1
ATOM 715 N N . LEU A 1 88 ? 11.480 4.131 -2.924 1.00 80.06 88 LEU A N 1
ATOM 716 C CA . LEU A 1 88 ? 12.746 4.186 -3.655 1.00 80.06 88 LEU A CA 1
ATOM 717 C C . LEU A 1 88 ? 13.907 4.602 -2.744 1.00 80.06 88 LEU A C 1
ATOM 719 O O . LEU A 1 88 ? 15.056 4.252 -3.008 1.00 80.06 88 LEU A O 1
ATOM 723 N N . ASP A 1 89 ? 13.609 5.329 -1.665 1.00 78.88 89 ASP A N 1
ATOM 724 C CA . ASP A 1 89 ? 14.583 5.826 -0.689 1.00 78.88 89 ASP A CA 1
ATOM 725 C C . ASP A 1 89 ? 14.996 4.789 0.379 1.00 78.88 89 ASP A C 1
ATOM 727 O O . ASP A 1 89 ? 15.889 5.061 1.185 1.00 78.88 89 ASP A O 1
ATOM 731 N N . GLY A 1 90 ? 14.407 3.585 0.378 1.00 73.38 90 GLY A N 1
ATOM 732 C CA . GLY A 1 90 ? 14.836 2.485 1.238 1.00 73.38 90 GLY A CA 1
ATOM 733 C C . GLY A 1 90 ? 13.708 1.591 1.745 1.00 73.38 90 GLY A C 1
ATOM 734 O O . GLY A 1 90 ? 12.729 1.300 1.067 1.00 73.38 90 GLY A O 1
ATOM 735 N N . SER A 1 91 ? 13.864 1.071 2.964 1.00 74.69 91 SER A N 1
ATOM 736 C CA . SER A 1 91 ? 12.820 0.249 3.577 1.00 74.69 91 SER A CA 1
ATOM 737 C C . SER A 1 91 ? 11.612 1.109 3.941 1.00 74.69 91 SER A C 1
ATOM 739 O O . SER A 1 91 ? 11.769 2.198 4.497 1.00 74.69 91 SER A O 1
ATOM 741 N N . ARG A 1 92 ? 10.396 0.571 3.755 1.00 75.25 92 ARG A N 1
ATOM 742 C CA . ARG A 1 92 ? 9.161 1.196 4.256 1.00 75.25 92 ARG A CA 1
ATOM 743 C C . ARG A 1 92 ? 9.280 1.558 5.734 1.00 75.25 92 ARG A C 1
ATOM 745 O O . ARG A 1 92 ? 8.788 2.596 6.138 1.00 75.25 92 ARG A O 1
ATOM 752 N N . SER A 1 93 ? 9.979 0.739 6.524 1.00 70.88 93 SER A N 1
ATOM 753 C CA . SER A 1 93 ? 10.167 0.952 7.964 1.00 70.88 93 SER A CA 1
ATOM 754 C C . SER A 1 93 ? 10.893 2.254 8.333 1.00 70.88 93 SER A C 1
ATOM 756 O O . SER A 1 93 ? 10.806 2.685 9.478 1.00 70.88 93 SER A O 1
ATOM 758 N N . SER A 1 94 ? 11.647 2.840 7.401 1.00 71.12 94 SER A N 1
ATOM 759 C CA . SER A 1 94 ? 12.483 4.030 7.611 1.00 71.12 94 SER A CA 1
ATOM 760 C C . SER A 1 94 ? 12.110 5.206 6.712 1.00 71.12 94 SER A C 1
ATOM 762 O O . SER A 1 94 ? 12.696 6.275 6.851 1.00 71.12 94 SER A O 1
ATOM 764 N N . SER A 1 95 ? 11.187 5.001 5.777 1.00 73.31 95 SER A N 1
ATOM 765 C CA . SER A 1 95 ? 10.840 5.992 4.770 1.00 73.31 95 SER A CA 1
ATOM 766 C C . SER A 1 95 ? 9.605 6.789 5.189 1.00 73.31 95 SER A C 1
ATOM 768 O O . SER A 1 95 ? 8.579 6.179 5.510 1.00 73.31 95 SER A O 1
ATOM 770 N N . PRO A 1 96 ? 9.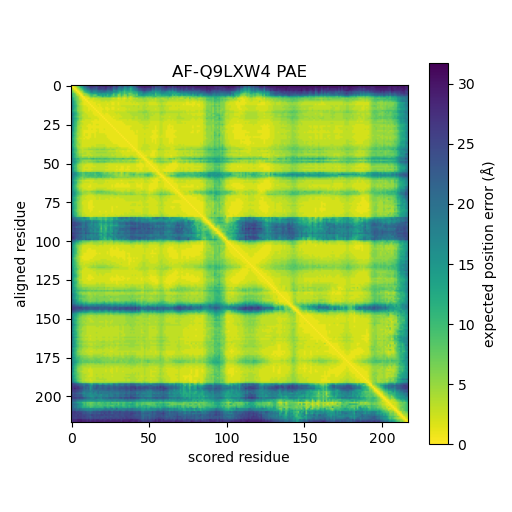657 8.132 5.147 1.00 73.06 96 PRO A N 1
ATOM 771 C CA . PRO A 1 96 ? 8.469 8.969 5.290 1.00 73.06 96 PRO A CA 1
ATOM 772 C C . PRO A 1 96 ? 7.619 8.983 4.006 1.00 73.06 96 PRO A C 1
ATOM 774 O O . PRO A 1 96 ? 6.520 9.539 3.995 1.00 73.06 96 PRO A O 1
ATOM 777 N N . THR A 1 97 ? 8.120 8.402 2.912 1.00 80.19 97 THR A N 1
ATOM 778 C CA . THR A 1 97 ? 7.488 8.442 1.596 1.00 80.19 97 THR A CA 1
ATOM 779 C C . THR A 1 97 ? 6.259 7.531 1.568 1.00 80.19 97 THR A C 1
ATOM 781 O O . THR A 1 97 ? 6.350 6.301 1.657 1.00 80.19 97 THR A O 1
ATOM 784 N N . ILE A 1 98 ? 5.083 8.159 1.455 1.00 79.00 98 ILE A N 1
ATOM 785 C CA . ILE A 1 98 ? 3.776 7.489 1.512 1.00 79.00 98 ILE A CA 1
ATOM 786 C C . ILE A 1 98 ? 3.498 6.679 0.234 1.00 79.00 98 ILE A C 1
ATOM 788 O O . ILE A 1 98 ? 2.979 5.572 0.340 1.00 79.00 98 ILE A O 1
ATOM 792 N N . CYS A 1 99 ? 3.855 7.186 -0.949 1.00 79.56 99 CYS A N 1
ATOM 793 C CA . CYS A 1 99 ? 3.695 6.504 -2.243 1.00 79.56 99 CYS A CA 1
ATOM 794 C C . CYS A 1 99 ? 5.002 6.598 -3.018 1.00 79.56 99 CYS A C 1
ATOM 796 O O . CYS A 1 99 ? 5.591 7.677 -3.021 1.00 79.56 99 CYS A O 1
ATOM 798 N N . ASP A 1 100 ? 5.434 5.530 -3.692 1.00 77.31 100 ASP A N 1
ATOM 799 C CA . ASP A 1 100 ? 6.665 5.621 -4.481 1.00 77.31 100 ASP A CA 1
ATOM 800 C C . ASP A 1 100 ? 6.697 4.663 -5.686 1.00 77.31 100 ASP A C 1
ATOM 802 O O . ASP A 1 100 ? 6.066 4.974 -6.691 1.00 77.31 100 ASP A O 1
ATOM 806 N N . PHE A 1 101 ? 7.374 3.508 -5.607 1.00 90.50 101 PHE A N 1
ATOM 807 C CA . PHE A 1 101 ? 7.873 2.749 -6.755 1.00 90.50 101 PHE A CA 1
ATOM 808 C C . PHE A 1 101 ? 6.861 2.576 -7.894 1.00 90.50 101 PHE A C 1
ATOM 810 O O . PHE A 1 101 ? 7.086 3.100 -8.987 1.00 90.50 101 PHE A O 1
ATOM 817 N N . ALA A 1 102 ? 5.753 1.869 -7.663 1.00 93.19 102 ALA A N 1
ATOM 818 C CA . ALA A 1 102 ? 4.670 1.771 -8.638 1.00 93.19 102 ALA A CA 1
ATOM 819 C C . ALA A 1 102 ? 3.578 2.823 -8.425 1.00 93.19 102 ALA A C 1
ATOM 821 O O . ALA A 1 102 ? 2.752 3.031 -9.315 1.00 93.19 102 ALA A O 1
ATOM 822 N N . GLY A 1 103 ? 3.599 3.505 -7.281 1.00 92.88 103 GLY A N 1
ATOM 823 C CA . GLY A 1 103 ? 2.627 4.521 -6.906 1.00 92.88 103 GLY A CA 1
ATOM 824 C C . GLY A 1 103 ? 1.316 3.916 -6.419 1.00 92.88 103 GLY A C 1
ATOM 825 O O . GLY A 1 103 ? 0.270 4.537 -6.594 1.00 92.88 103 GLY A O 1
ATOM 826 N N . VAL A 1 104 ? 1.344 2.706 -5.844 1.00 95.06 104 VAL A N 1
ATOM 827 C CA . VAL A 1 104 ? 0.155 2.091 -5.243 1.00 95.06 104 VAL A CA 1
ATOM 828 C C . VAL A 1 104 ? -0.393 3.037 -4.176 1.00 95.06 104 VAL A C 1
ATOM 830 O O . VAL A 1 10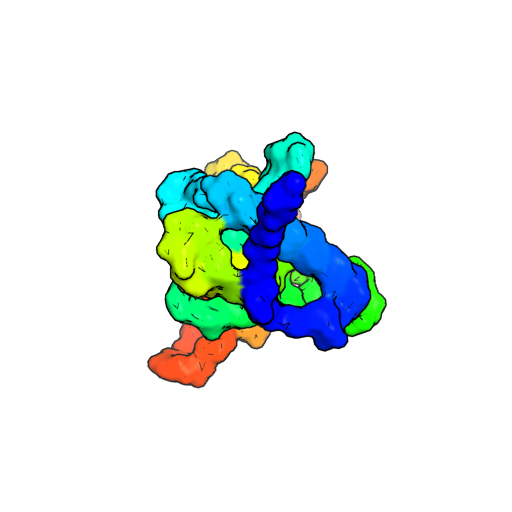4 ? 0.338 3.506 -3.303 1.00 95.06 104 VAL A O 1
ATOM 833 N N . LEU A 1 105 ? -1.690 3.327 -4.257 1.00 95.25 105 LEU A N 1
ATOM 834 C CA . LEU A 1 105 ? -2.328 4.298 -3.375 1.00 95.25 105 LEU A CA 1
ATOM 835 C C . LEU A 1 105 ? -2.439 3.758 -1.936 1.00 95.25 105 LEU A C 1
ATOM 837 O O . LEU A 1 105 ? -2.717 2.565 -1.753 1.00 95.25 105 LEU A O 1
ATOM 841 N N . PRO A 1 106 ? -2.284 4.619 -0.912 1.00 94.69 106 PRO A N 1
ATOM 842 C CA . PRO A 1 106 ? -2.430 4.247 0.485 1.00 94.69 106 PRO A CA 1
ATOM 843 C C . PRO A 1 106 ? -3.744 3.535 0.724 1.00 94.69 106 PRO A C 1
ATOM 845 O O . PRO A 1 106 ? -4.821 4.066 0.460 1.00 94.69 106 PRO A O 1
ATOM 848 N N . THR A 1 107 ? -3.631 2.301 1.201 1.00 96.50 107 THR A N 1
ATOM 849 C CA . THR A 1 107 ? -4.770 1.411 1.376 1.00 96.50 107 THR A CA 1
ATOM 850 C C . THR A 1 107 ? -4.721 0.778 2.751 1.00 96.50 107 THR A C 1
ATOM 852 O O . THR A 1 107 ? -3.712 0.192 3.143 1.00 96.50 107 THR A O 1
ATOM 855 N N . ILE A 1 108 ? -5.835 0.875 3.471 1.00 97.50 108 ILE A N 1
ATOM 856 C CA . ILE A 1 108 ? -6.029 0.242 4.770 1.00 97.50 108 ILE A CA 1
ATOM 857 C C . ILE A 1 108 ? -7.317 -0.570 4.761 1.00 97.50 108 ILE A C 1
ATOM 859 O O . ILE A 1 108 ? -8.387 -0.083 4.391 1.00 97.50 108 ILE A O 1
ATOM 863 N N . PHE A 1 109 ? -7.224 -1.819 5.193 1.00 98.38 109 PHE A N 1
ATOM 864 C CA . PHE A 1 109 ? -8.398 -2.629 5.469 1.00 98.38 109 PHE A CA 1
ATOM 865 C C . PHE A 1 109 ? -9.002 -2.216 6.810 1.00 98.38 109 PHE A C 1
ATOM 867 O O . PHE A 1 109 ? -8.277 -2.018 7.786 1.00 98.38 109 PHE A O 1
ATOM 874 N N . VAL A 1 110 ? -10.328 -2.117 6.872 1.00 98.19 110 VAL A N 1
ATOM 875 C CA . VAL A 1 110 ? -11.063 -1.723 8.077 1.00 98.19 110 VAL A CA 1
ATOM 876 C C . VAL A 1 110 ? -12.329 -2.556 8.256 1.00 98.19 110 VAL A C 1
ATOM 878 O O . VAL A 1 110 ? -13.034 -2.865 7.293 1.00 98.19 110 VAL A O 1
ATOM 881 N N . THR A 1 111 ? -12.664 -2.856 9.510 1.00 97.81 111 THR A N 1
ATOM 882 C CA . THR A 1 111 ? -13.998 -3.327 9.905 1.00 97.81 111 THR A CA 1
ATOM 883 C C . THR A 1 111 ? -14.652 -2.313 10.828 1.00 97.81 111 THR A C 1
ATOM 885 O O . THR A 1 111 ? -13.997 -1.698 11.667 1.00 97.81 111 THR A O 1
ATOM 888 N N . PHE A 1 112 ? -15.958 -2.106 10.692 1.00 97.00 112 PHE A N 1
ATOM 889 C CA . PHE A 1 112 ? -16.709 -1.216 11.580 1.00 97.00 112 PHE A CA 1
ATOM 890 C C . PHE A 1 112 ? -18.201 -1.531 11.548 1.00 97.00 112 PHE A C 1
ATOM 892 O O . PHE A 1 112 ? -18.704 -2.193 10.638 1.00 97.00 112 PHE A O 1
ATOM 899 N N . ARG A 1 113 ? -18.946 -1.019 12.530 1.00 96.38 113 ARG A N 1
ATOM 900 C CA . ARG A 1 113 ? -20.411 -1.064 12.496 1.00 96.38 113 ARG A CA 1
ATOM 901 C C . ARG A 1 113 ? -20.937 0.053 11.604 1.00 96.38 113 ARG A C 1
ATOM 903 O O . ARG A 1 113 ? -20.799 1.232 11.929 1.00 96.38 113 ARG A O 1
ATOM 910 N N . ASN A 1 114 ? -21.576 -0.297 10.495 1.00 94.69 114 ASN A N 1
ATOM 911 C CA . ASN A 1 114 ? -22.202 0.690 9.627 1.00 94.69 114 ASN A CA 1
ATOM 912 C C . ASN A 1 114 ? -23.447 1.275 10.311 1.00 94.69 114 ASN A C 1
ATOM 914 O O . ASN A 1 114 ? -24.380 0.537 10.631 1.00 94.69 114 ASN A O 1
ATOM 918 N N . LYS A 1 115 ? -23.498 2.599 10.507 1.00 94.06 115 LYS A N 1
ATOM 919 C CA . LYS A 1 115 ? -24.594 3.264 11.232 1.00 94.06 115 LYS A CA 1
ATOM 920 C C . LYS A 1 115 ? -25.952 3.047 10.589 1.00 94.06 115 LYS A C 1
ATOM 922 O O . LYS A 1 115 ? -26.943 2.855 11.286 1.00 94.06 115 LYS A O 1
ATOM 927 N N . ARG A 1 116 ? -25.992 3.110 9.259 1.00 92.19 116 ARG A N 1
ATOM 928 C CA . ARG A 1 116 ? -27.229 3.033 8.484 1.00 92.19 116 ARG A CA 1
ATOM 929 C C . ARG A 1 116 ? -27.773 1.607 8.423 1.00 92.19 116 ARG A C 1
ATOM 931 O O . ARG A 1 116 ? -28.984 1.434 8.449 1.00 92.19 116 ARG A O 1
ATOM 938 N N . LEU A 1 117 ? -26.894 0.609 8.320 1.00 91.75 117 LEU A N 1
ATOM 939 C CA . LEU A 1 117 ? -27.275 -0.805 8.222 1.00 91.75 117 LEU A CA 1
ATOM 940 C C . LEU A 1 117 ? -27.427 -1.481 9.591 1.00 91.75 117 LEU A C 1
ATOM 942 O O . LEU A 1 117 ? -28.114 -2.489 9.700 1.00 91.75 117 LEU A O 1
ATOM 946 N N . GLY A 1 118 ? -26.770 -0.959 10.629 1.00 93.25 118 GLY A N 1
ATOM 947 C CA . GLY A 1 118 ? -26.744 -1.546 11.971 1.00 93.25 118 GLY A CA 1
ATOM 948 C C . GLY A 1 118 ? -25.849 -2.785 12.110 1.00 93.25 118 GLY A C 1
ATOM 949 O O . GLY A 1 118 ? -25.703 -3.309 13.216 1.00 93.25 118 GLY A O 1
ATOM 950 N N . THR A 1 119 ? -25.216 -3.242 11.028 1.00 94.50 119 THR A N 1
ATOM 951 C CA . THR A 1 119 ? -24.381 -4.450 10.969 1.00 94.50 119 THR A CA 1
ATOM 952 C C . THR A 1 119 ? -22.894 -4.118 10.880 1.00 94.50 119 THR A C 1
ATOM 954 O O . THR A 1 119 ? -22.514 -2.996 10.534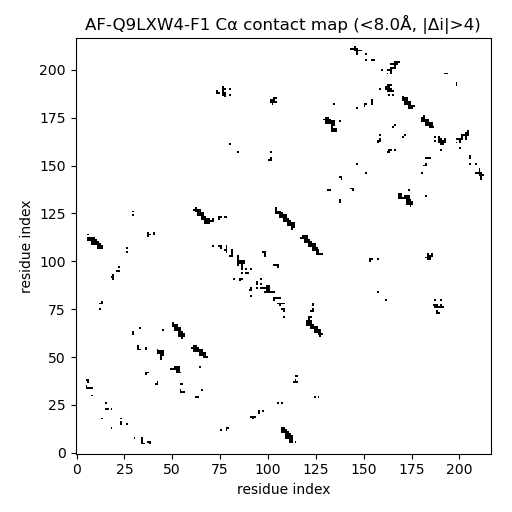 1.00 94.50 119 THR A O 1
ATOM 957 N N . MET A 1 120 ? -22.043 -5.102 11.180 1.00 96.00 120 MET A N 1
ATOM 958 C CA . MET A 1 120 ? -20.621 -5.015 10.846 1.00 96.00 120 MET A CA 1
ATOM 959 C C . MET A 1 120 ? -20.442 -5.048 9.329 1.00 96.00 120 MET A C 1
ATOM 961 O O . MET A 1 120 ? -21.183 -5.738 8.627 1.00 96.00 120 MET A O 1
ATOM 965 N N . VAL A 1 121 ? -19.482 -4.274 8.837 1.00 96.38 121 VAL A N 1
ATOM 966 C CA . VAL A 1 121 ? -19.038 -4.273 7.445 1.00 96.38 121 VAL A CA 1
ATOM 967 C C . VAL A 1 121 ? -17.514 -4.281 7.403 1.00 96.38 121 VAL A C 1
ATOM 969 O O . VAL A 1 121 ? -16.871 -3.743 8.308 1.00 96.38 121 VAL A O 1
ATOM 972 N N . SER A 1 122 ? -16.977 -4.854 6.332 1.00 97.44 122 SER A N 1
ATOM 973 C CA . SER A 1 122 ? -15.551 -4.913 6.023 1.00 97.44 122 SER A CA 1
ATOM 974 C C . SER A 1 122 ? -15.274 -4.246 4.676 1.00 97.44 122 SER A C 1
ATOM 976 O O . SER A 1 122 ? -16.162 -4.157 3.818 1.00 97.44 122 SER A O 1
ATOM 978 N N . GLY A 1 123 ? -14.051 -3.764 4.484 1.00 97.44 123 GLY A N 1
ATOM 979 C CA . GLY A 1 123 ? -13.623 -3.213 3.204 1.00 97.44 123 GLY A CA 1
ATOM 980 C C . GLY A 1 123 ? -12.247 -2.564 3.242 1.00 97.44 123 GLY A C 1
ATOM 981 O O . GLY A 1 123 ? -11.630 -2.454 4.302 1.00 97.44 123 GLY A O 1
ATOM 982 N N . ALA A 1 124 ? -11.798 -2.089 2.085 1.00 97.69 124 ALA A N 1
ATOM 983 C CA . ALA A 1 124 ? -10.590 -1.283 1.947 1.00 97.69 124 ALA A CA 1
ATOM 984 C C . ALA A 1 124 ? -10.950 0.206 1.859 1.00 97.69 124 ALA A C 1
ATOM 986 O O . ALA A 1 124 ? -11.791 0.600 1.051 1.00 97.69 124 ALA A O 1
ATOM 987 N N . SER A 1 125 ? -10.315 1.037 2.683 1.00 97.69 125 SER A N 1
ATOM 988 C CA . SER A 1 125 ? -10.264 2.484 2.481 1.00 97.69 125 SER A CA 1
ATOM 989 C C . SER A 1 125 ? -9.000 2.805 1.693 1.00 97.69 125 SER A C 1
ATOM 991 O O . SER A 1 125 ? -7.894 2.571 2.182 1.00 97.69 125 SER A O 1
ATOM 993 N N . VAL A 1 126 ? -9.180 3.304 0.477 1.00 97.12 126 VAL A N 1
ATOM 994 C CA . VAL A 1 126 ? -8.114 3.653 -0.463 1.00 97.12 126 VAL A CA 1
ATOM 995 C C . VAL A 1 126 ? -8.084 5.165 -0.598 1.00 97.12 126 VAL A C 1
ATOM 997 O O . VAL A 1 126 ? -9.128 5.797 -0.775 1.00 97.12 126 VAL A O 1
ATOM 1000 N N . GLU A 1 127 ? -6.902 5.757 -0.510 1.00 95.69 127 GLU A N 1
ATOM 1001 C CA . GLU A 1 127 ? -6.718 7.180 -0.760 1.00 95.69 127 GLU A CA 1
ATOM 1002 C C . GLU A 1 127 ? -7.178 7.541 -2.176 1.00 95.69 127 GLU A C 1
ATOM 1004 O O . GLU A 1 127 ? -6.897 6.844 -3.151 1.00 95.69 127 GLU A O 1
ATOM 1009 N N . PHE A 1 128 ? -7.942 8.622 -2.290 1.00 95.44 128 PHE A N 1
ATOM 1010 C CA . PHE A 1 128 ? -8.429 9.097 -3.568 1.00 95.44 128 PHE A CA 1
ATOM 1011 C C . PHE A 1 128 ? -7.335 9.901 -4.265 1.00 95.44 128 PHE A C 1
ATOM 1013 O O . PHE A 1 128 ? -6.781 10.842 -3.706 1.00 95.44 128 PHE A O 1
ATOM 1020 N N . MET A 1 129 ? -7.083 9.566 -5.526 1.00 92.81 129 MET A N 1
ATOM 1021 C CA . MET A 1 129 ? -6.248 10.358 -6.415 1.00 92.81 129 MET A CA 1
ATOM 1022 C C . MET A 1 129 ? -7.103 10.831 -7.584 1.00 92.81 129 MET A C 1
ATOM 1024 O O . MET A 1 129 ? -7.757 10.022 -8.244 1.00 92.81 129 MET A O 1
ATOM 1028 N N . GLU A 1 130 ? -7.083 12.131 -7.868 1.00 92.12 130 GLU A N 1
ATOM 1029 C CA . GLU A 1 130 ? -7.658 12.634 -9.110 1.00 92.12 130 GLU A CA 1
ATOM 1030 C C . GLU A 1 130 ? -6.825 12.129 -10.295 1.00 92.12 130 GLU A C 1
ATOM 1032 O O . GLU A 1 130 ? -5.599 12.241 -10.320 1.00 92.12 130 GLU A O 1
ATOM 1037 N N . PHE A 1 131 ? -7.499 11.530 -11.271 1.00 92.81 131 PHE A N 1
ATOM 1038 C CA . PHE A 1 131 ? -6.880 10.967 -12.461 1.00 92.81 131 PHE A CA 1
ATOM 1039 C C . PHE A 1 131 ? -7.642 11.432 -13.695 1.00 92.81 131 PHE A C 1
ATOM 1041 O O . PHE A 1 131 ? -8.852 11.653 -13.644 1.00 92.81 131 PHE A O 1
ATOM 1048 N N . ALA A 1 132 ? -6.934 11.562 -14.813 1.00 90.19 132 ALA A N 1
ATOM 1049 C CA . ALA A 1 132 ? -7.527 12.022 -16.056 1.00 90.19 132 ALA A CA 1
ATOM 1050 C C . ALA A 1 132 ? -8.439 10.934 -16.638 1.00 90.19 132 ALA A C 1
ATOM 1052 O O . ALA A 1 132 ? -9.632 11.149 -16.841 1.00 90.19 132 ALA A O 1
ATOM 1053 N N . HIS A 1 133 ? -7.879 9.746 -16.881 1.00 90.94 133 HIS A N 1
ATOM 1054 C CA . HIS A 1 133 ? -8.576 8.637 -17.531 1.00 90.94 133 HIS A CA 1
ATOM 1055 C C . HIS A 1 133 ? -7.971 7.288 -17.115 1.00 90.94 133 HIS A C 1
ATOM 1057 O O . HIS A 1 133 ? -6.901 7.238 -16.506 1.00 90.94 133 HIS A O 1
ATOM 1063 N N . HIS A 1 134 ? -8.622 6.186 -17.485 1.00 92.31 134 HIS A N 1
ATOM 1064 C CA . HIS A 1 134 ? -7.964 4.875 -17.503 1.00 92.31 134 HIS A CA 1
ATOM 1065 C C . HIS A 1 134 ? -6.980 4.793 -18.681 1.00 92.31 134 HIS A C 1
ATOM 1067 O O . HIS A 1 134 ? -7.153 5.488 -19.686 1.00 92.31 134 HIS A O 1
ATOM 1073 N N . ILE A 1 135 ? -5.961 3.934 -18.590 1.00 91.12 135 ILE A N 1
ATOM 1074 C CA . ILE A 1 135 ? -4.851 3.903 -19.560 1.00 91.12 135 ILE A CA 1
ATOM 1075 C C . ILE A 1 135 ? -5.302 3.709 -21.013 1.00 91.12 135 ILE A C 1
ATOM 1077 O O . ILE A 1 135 ? -4.776 4.363 -21.909 1.00 91.12 135 ILE A O 1
ATOM 1081 N N . GLN A 1 136 ? -6.316 2.876 -21.260 1.00 88.31 136 GLN A N 1
ATOM 1082 C CA . GLN A 1 136 ? -6.817 2.653 -22.617 1.00 88.31 136 GLN A CA 1
ATOM 1083 C C . GLN A 1 136 ? -7.398 3.934 -23.225 1.00 88.31 136 GLN A C 1
ATOM 1085 O O . GLN A 1 136 ? -7.127 4.258 -24.377 1.00 88.31 136 GLN A O 1
ATOM 1090 N N . GLU A 1 137 ? -8.156 4.700 -22.444 1.00 88.50 137 GLU A N 1
ATOM 1091 C CA . GLU A 1 137 ? -8.703 5.974 -22.901 1.00 88.50 137 GLU A CA 1
ATOM 1092 C C . GLU A 1 137 ? -7.602 7.020 -23.116 1.00 88.50 137 GLU A C 1
ATOM 1094 O O . GLU A 1 137 ? -7.675 7.786 -24.074 1.00 88.50 137 GLU A O 1
ATOM 1099 N N . HIS A 1 138 ? -6.556 7.021 -22.284 1.00 87.12 138 HIS A N 1
ATOM 1100 C CA . HIS A 1 138 ? -5.404 7.894 -22.493 1.00 87.12 138 HIS A CA 1
ATOM 1101 C C . HIS A 1 138 ? -4.727 7.619 -23.844 1.00 87.12 138 HIS A C 1
ATOM 1103 O O . HIS A 1 138 ? -4.575 8.548 -24.633 1.00 87.12 138 HIS A O 1
ATOM 1109 N N . ILE A 1 139 ? -4.423 6.352 -24.149 1.00 84.19 139 ILE A N 1
ATOM 1110 C CA . ILE A 1 139 ? -3.809 5.933 -25.423 1.00 84.19 139 ILE A CA 1
ATOM 1111 C C . ILE A 1 139 ? -4.676 6.327 -26.618 1.00 84.19 139 ILE A C 1
ATOM 1113 O O . ILE A 1 139 ? -4.176 6.862 -27.604 1.00 84.19 139 ILE A O 1
ATOM 1117 N N . HIS A 1 140 ? -5.992 6.119 -26.523 1.00 83.88 140 HIS A N 1
ATOM 1118 C CA . HIS A 1 140 ? -6.912 6.503 -27.591 1.00 83.88 140 HIS A CA 1
ATOM 1119 C C . HIS A 1 140 ? -6.976 8.021 -27.823 1.00 83.88 140 HIS A C 1
ATOM 1121 O O . HIS A 1 140 ? -7.198 8.448 -28.954 1.00 83.88 140 HIS A O 1
ATOM 1127 N N . ARG A 1 141 ? -6.799 8.845 -26.783 1.00 83.75 141 ARG A N 1
ATOM 1128 C CA . ARG A 1 141 ? -6.902 10.312 -26.879 1.00 83.75 141 ARG A CA 1
ATOM 1129 C C . ARG A 1 141 ? -5.630 10.982 -27.388 1.00 83.75 141 ARG A C 1
ATOM 1131 O O . ARG A 1 141 ? -5.726 12.011 -28.049 1.00 83.75 141 ARG A O 1
ATOM 1138 N N . THR A 1 142 ? -4.458 10.436 -27.083 1.00 77.56 142 THR A N 1
ATOM 1139 C CA . THR A 1 142 ? -3.162 11.045 -27.432 1.00 77.56 142 THR A CA 1
ATOM 1140 C C . THR A 1 142 ? -2.607 10.574 -28.775 1.00 77.56 142 THR A C 1
ATOM 1142 O O . THR A 1 142 ? -1.629 11.138 -29.252 1.00 77.56 142 THR A O 1
ATOM 1145 N N . SER A 1 143 ? -3.265 9.610 -29.431 1.00 64.31 143 SER A N 1
ATOM 1146 C CA . SER A 1 143 ? -2.919 9.004 -30.732 1.00 64.31 143 SER A CA 1
ATOM 1147 C C . SER A 1 143 ? -1.584 8.248 -30.776 1.00 64.31 143 SER A C 1
ATOM 1149 O O . SER A 1 143 ? -1.549 7.201 -31.405 1.00 64.31 143 SER A O 1
ATOM 1151 N N . PHE A 1 144 ? -0.542 8.712 -30.083 1.00 60.50 144 PHE A N 1
ATOM 1152 C CA . PHE A 1 144 ? 0.726 8.030 -29.797 1.00 60.50 144 PHE A CA 1
ATOM 1153 C C . PHE A 1 144 ? 1.342 8.693 -28.554 1.00 60.50 144 PHE A C 1
ATOM 1155 O O . PHE A 1 144 ? 2.186 9.579 -28.697 1.00 60.50 144 PHE A O 1
ATOM 1162 N N . PRO A 1 145 ? 0.874 8.385 -27.329 1.00 67.56 145 PRO A N 1
ATOM 1163 C CA . PRO A 1 145 ? 1.487 8.981 -26.150 1.00 67.56 145 PRO A CA 1
ATOM 1164 C C . PRO A 1 145 ? 2.949 8.552 -26.068 1.00 67.56 145 PRO A C 1
ATOM 1166 O O . PRO A 1 145 ? 3.254 7.382 -26.291 1.00 67.56 145 PRO A O 1
ATOM 1169 N N . GLU A 1 146 ? 3.826 9.476 -25.678 1.00 69.25 146 GLU A N 1
ATOM 1170 C CA . GLU A 1 146 ? 5.153 9.117 -25.187 1.00 69.25 146 GLU A CA 1
ATOM 1171 C C . GLU A 1 146 ? 4.973 8.327 -23.885 1.00 69.25 146 GLU A C 1
ATOM 1173 O O . GLU A 1 146 ? 4.844 8.884 -22.790 1.00 69.25 146 GLU A O 1
ATOM 1178 N N . ILE A 1 147 ? 4.862 7.004 -24.012 1.00 79.12 147 ILE A N 1
ATOM 1179 C CA . ILE A 1 147 ? 4.802 6.101 -22.870 1.00 79.12 147 ILE A CA 1
ATOM 1180 C C . ILE A 1 147 ? 6.232 5.831 -22.448 1.00 79.12 147 ILE A C 1
ATOM 1182 O O . ILE A 1 147 ? 6.932 5.020 -23.047 1.00 79.12 147 ILE A O 1
ATOM 1186 N N . ARG A 1 148 ? 6.657 6.485 -21.371 1.00 86.06 148 ARG A N 1
ATOM 1187 C CA . ARG A 1 148 ? 7.975 6.237 -20.796 1.00 86.06 148 ARG A CA 1
ATOM 1188 C C . ARG A 1 148 ? 8.077 4.780 -20.360 1.00 86.06 148 ARG A C 1
ATOM 1190 O O . ARG A 1 148 ? 7.300 4.333 -19.517 1.00 86.06 148 ARG A O 1
ATOM 1197 N N . THR A 1 149 ? 9.102 4.076 -20.833 1.00 86.88 149 THR A N 1
ATOM 1198 C CA . THR A 1 149 ? 9.443 2.716 -20.382 1.00 86.88 149 THR A CA 1
ATOM 1199 C C . THR A 1 149 ? 9.427 2.566 -18.847 1.00 86.88 149 THR A C 1
ATOM 1201 O O . THR A 1 149 ? 8.970 1.548 -18.330 1.00 86.88 149 THR A O 1
ATOM 1204 N N . ALA A 1 150 ? 9.838 3.593 -18.091 1.00 90.12 150 ALA A N 1
ATOM 1205 C CA . ALA A 1 150 ? 9.785 3.592 -16.623 1.00 90.12 150 ALA A CA 1
ATOM 1206 C C . ALA A 1 150 ? 8.367 3.364 -16.048 1.00 90.12 150 ALA A C 1
ATOM 1208 O O . ALA A 1 150 ? 8.210 2.660 -15.050 1.00 90.12 150 ALA A O 1
ATOM 1209 N N . GLU A 1 151 ? 7.331 3.900 -16.699 1.00 91.50 151 GLU A N 1
ATOM 1210 C CA . GLU A 1 151 ? 5.929 3.751 -16.288 1.00 91.50 151 GLU A CA 1
ATOM 1211 C C . GLU A 1 151 ? 5.402 2.333 -16.546 1.00 91.50 151 GLU A C 1
ATOM 1213 O O . GLU A 1 151 ? 4.602 1.807 -15.771 1.00 91.50 151 GLU A O 1
ATOM 1218 N N . ILE A 1 152 ? 5.893 1.679 -17.602 1.00 90.06 152 ILE A N 1
ATOM 1219 C CA . ILE A 1 152 ? 5.613 0.266 -17.886 1.00 90.06 152 ILE A CA 1
ATOM 1220 C C . ILE A 1 152 ? 6.339 -0.618 -16.866 1.00 90.06 152 ILE A C 1
ATOM 1222 O O . ILE A 1 152 ? 5.740 -1.532 -16.300 1.00 90.06 152 ILE A O 1
ATOM 1226 N N . HIS A 1 153 ? 7.617 -0.333 -16.601 1.00 91.62 153 HIS A N 1
ATOM 1227 C CA . HIS A 1 153 ? 8.472 -1.119 -15.709 1.00 91.62 153 HIS A CA 1
ATOM 1228 C C . HIS A 1 153 ? 7.954 -1.189 -14.278 1.00 91.62 153 HIS A C 1
ATOM 1230 O O . HIS A 1 153 ? 7.987 -2.256 -13.667 1.00 91.62 153 HIS A O 1
ATOM 1236 N N . LYS A 1 154 ? 7.474 -0.075 -13.726 1.00 92.00 154 LYS A N 1
ATOM 1237 C CA . LYS A 1 154 ? 6.994 -0.071 -12.343 1.00 92.00 154 LYS A CA 1
ATOM 1238 C C . LYS A 1 154 ? 5.754 -0.954 -12.161 1.00 92.00 154 LYS A C 1
ATOM 1240 O O . LYS A 1 154 ? 5.690 -1.728 -11.210 1.00 92.00 154 LYS A O 1
ATOM 1245 N N . ILE A 1 155 ? 4.821 -0.924 -13.119 1.00 92.81 155 ILE A N 1
ATOM 1246 C CA . ILE A 1 155 ? 3.611 -1.760 -13.091 1.00 92.81 155 ILE A CA 1
ATOM 1247 C C . ILE A 1 155 ? 3.963 -3.222 -13.361 1.00 92.81 155 ILE A C 1
ATOM 1249 O O . ILE A 1 155 ? 3.520 -4.109 -12.632 1.00 92.81 155 ILE A O 1
ATOM 1253 N N . SER A 1 156 ? 4.792 -3.488 -14.374 1.00 91.81 156 SER A N 1
ATOM 1254 C CA . SER A 1 156 ? 5.168 -4.858 -14.721 1.00 91.81 156 SER A CA 1
ATOM 1255 C C . SER A 1 156 ? 5.928 -5.545 -13.590 1.00 91.81 156 SER A C 1
ATOM 1257 O O . SER A 1 156 ? 5.649 -6.707 -13.293 1.00 91.81 156 SER A O 1
ATOM 1259 N N . LEU A 1 157 ? 6.821 -4.830 -12.896 1.00 92.12 157 LEU A N 1
ATOM 1260 C CA . LEU A 1 157 ? 7.554 -5.387 -11.764 1.00 92.12 157 LEU A CA 1
ATOM 1261 C C . LEU A 1 157 ? 6.612 -5.763 -10.618 1.00 92.12 157 LEU A C 1
ATOM 1263 O O . LEU A 1 157 ? 6.748 -6.865 -10.091 1.00 92.12 157 LEU A O 1
ATOM 1267 N N . ILE A 1 15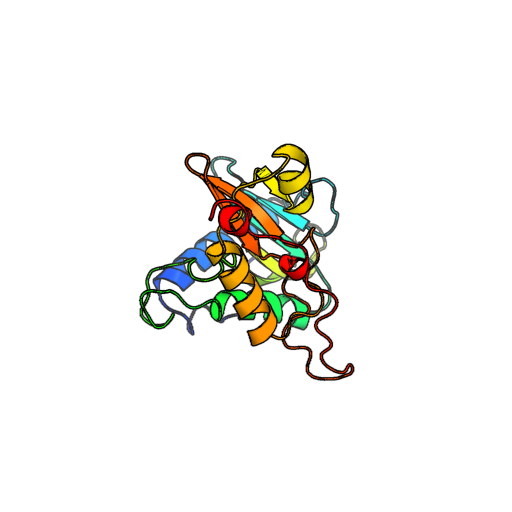8 ? 5.664 -4.900 -10.227 1.00 92.12 158 ILE A N 1
ATOM 1268 C CA . ILE A 1 158 ? 4.741 -5.248 -9.134 1.00 92.12 158 ILE A CA 1
ATOM 1269 C C . ILE A 1 158 ? 3.796 -6.385 -9.520 1.00 92.12 158 ILE A C 1
ATOM 1271 O O . ILE A 1 158 ? 3.553 -7.266 -8.699 1.00 92.12 158 ILE A O 1
ATOM 1275 N N . ASP A 1 159 ? 3.316 -6.423 -10.766 1.00 91.38 159 ASP A N 1
ATOM 1276 C CA . ASP A 1 159 ? 2.410 -7.477 -11.215 1.00 91.38 159 ASP A CA 1
ATOM 1277 C C . ASP A 1 159 ? 3.131 -8.827 -11.233 1.00 91.38 159 ASP A C 1
ATOM 1279 O O . ASP A 1 159 ? 2.588 -9.817 -10.752 1.00 91.38 159 ASP A O 1
ATOM 1283 N N . VAL A 1 160 ? 4.382 -8.869 -11.706 1.00 90.00 160 VAL A N 1
ATOM 1284 C CA . VAL A 1 160 ? 5.211 -10.082 -11.665 1.00 90.00 160 VAL A CA 1
ATOM 1285 C C . VAL A 1 160 ? 5.557 -10.465 -10.228 1.00 90.00 160 VAL A C 1
ATOM 1287 O O . VAL A 1 160 ? 5.441 -11.634 -9.864 1.00 90.00 160 VAL A O 1
ATOM 1290 N N . ARG A 1 161 ? 5.973 -9.500 -9.401 1.00 90.25 161 ARG A N 1
ATOM 1291 C CA . ARG A 1 161 ? 6.406 -9.732 -8.016 1.00 90.25 161 ARG A CA 1
ATOM 1292 C C . ARG A 1 161 ? 5.281 -10.271 -7.142 1.00 90.25 161 ARG A C 1
ATOM 1294 O O . ARG A 1 161 ? 5.525 -11.154 -6.323 1.00 90.25 161 ARG A O 1
ATOM 1301 N N . PHE A 1 162 ? 4.082 -9.714 -7.274 1.00 90.81 162 PHE A N 1
ATOM 1302 C CA . PHE A 1 162 ? 2.929 -10.074 -6.449 1.00 90.81 162 PHE A CA 1
ATOM 1303 C C . PHE A 1 162 ? 2.023 -11.101 -7.108 1.00 90.81 162 PHE A C 1
ATOM 1305 O O . PHE A 1 162 ? 1.073 -11.563 -6.485 1.00 90.81 162 PHE A O 1
ATOM 1312 N N . GLY A 1 163 ? 2.325 -11.492 -8.341 1.00 89.25 163 GLY A N 1
ATOM 1313 C CA . GLY A 1 163 ? 1.537 -12.465 -9.060 1.00 89.25 163 GLY A CA 1
ATOM 1314 C C . GLY A 1 163 ? 0.129 -11.962 -9.369 1.00 89.25 163 GLY A C 1
ATOM 1315 O O . GLY A 1 163 ? -0.835 -12.673 -9.102 1.00 89.25 163 GLY A O 1
ATOM 1316 N N . ASN A 1 164 ? -0.000 -10.741 -9.893 1.00 91.06 164 ASN A N 1
ATOM 1317 C CA . ASN A 1 164 ? -1.303 -10.165 -10.210 1.00 91.06 164 ASN A CA 1
ATOM 1318 C C . ASN A 1 164 ? -1.948 -10.873 -11.409 1.00 91.06 164 ASN A C 1
ATOM 1320 O O . ASN A 1 164 ? -1.395 -10.893 -12.512 1.00 91.06 164 ASN A O 1
ATOM 1324 N N . MET A 1 165 ? -3.147 -11.408 -11.196 1.00 88.69 165 MET A N 1
ATOM 1325 C CA . MET A 1 165 ? -3.894 -12.161 -12.203 1.00 88.69 165 MET A CA 1
ATOM 1326 C C . MET A 1 165 ? -4.938 -11.330 -12.968 1.00 88.69 165 MET A C 1
ATOM 1328 O O . MET A 1 165 ? -5.513 -11.846 -13.926 1.00 88.69 165 MET A O 1
ATOM 1332 N N . ASP A 1 166 ? -5.176 -10.065 -12.595 1.00 89.12 166 ASP A N 1
ATOM 1333 C CA . ASP A 1 166 ? -6.203 -9.203 -13.210 1.00 89.12 166 ASP A CA 1
ATOM 1334 C C . ASP A 1 166 ? -5.703 -7.781 -13.539 1.00 89.12 166 ASP A C 1
ATOM 1336 O O . ASP A 1 166 ? -6.411 -6.778 -13.403 1.00 89.12 166 ASP A O 1
ATOM 1340 N N . ARG A 1 167 ? -4.459 -7.645 -14.021 1.00 91.81 167 ARG A N 1
ATOM 1341 C CA . ARG A 1 167 ? -4.010 -6.362 -14.586 1.00 91.81 167 ARG A CA 1
ATOM 1342 C C . ARG A 1 167 ? -4.602 -6.129 -15.977 1.00 91.81 167 ARG A C 1
ATOM 1344 O O . ARG A 1 167 ? -3.965 -6.378 -17.003 1.00 91.81 167 ARG A O 1
ATOM 1351 N N . ASN A 1 168 ? -5.805 -5.570 -16.007 1.00 91.44 168 ASN A N 1
ATOM 1352 C CA . ASN A 1 168 ? -6.458 -5.093 -17.224 1.00 91.44 168 ASN A CA 1
ATOM 1353 C C . ASN A 1 168 ? -6.374 -3.554 -17.364 1.00 91.44 168 ASN A C 1
ATOM 1355 O O . ASN A 1 168 ? -5.939 -2.846 -16.457 1.00 91.44 168 ASN A O 1
ATOM 1359 N N . ALA A 1 169 ? -6.804 -3.015 -18.511 1.00 90.62 169 ALA A N 1
ATOM 1360 C CA . ALA A 1 169 ? -6.704 -1.583 -18.815 1.00 90.62 169 ALA A CA 1
ATOM 1361 C C . ALA A 1 169 ? -7.539 -0.663 -17.906 1.00 90.62 169 ALA A C 1
ATOM 1363 O O . ALA A 1 169 ? -7.283 0.535 -17.833 1.00 90.62 169 ALA A O 1
ATOM 1364 N N . LYS A 1 170 ? -8.565 -1.189 -17.232 1.00 91.31 170 LYS A N 1
ATOM 1365 C CA . LYS A 1 170 ? -9.360 -0.416 -16.266 1.00 91.31 170 LYS A CA 1
ATOM 1366 C C . LYS A 1 170 ? -8.665 -0.349 -14.908 1.00 91.31 170 LYS A C 1
ATOM 1368 O O . LYS A 1 170 ? -8.894 0.597 -14.164 1.00 91.31 170 LYS A O 1
ATOM 1373 N N . ASN A 1 171 ? -7.740 -1.268 -14.648 1.00 94.06 171 ASN A N 1
ATOM 1374 C CA . ASN A 1 171 ? -6.983 -1.343 -13.402 1.00 94.06 171 ASN A CA 1
ATOM 1375 C C . ASN A 1 171 ? -5.678 -0.530 -13.470 1.00 94.06 171 ASN A C 1
ATOM 1377 O O . ASN A 1 171 ? -4.802 -0.678 -12.623 1.00 94.06 171 ASN A O 1
ATOM 1381 N N . ILE A 1 172 ? -5.526 0.340 -14.473 1.00 94.75 172 ILE A N 1
ATOM 1382 C CA . ILE A 1 172 ? -4.449 1.331 -14.547 1.00 94.75 172 ILE A CA 1
ATOM 1383 C C . ILE A 1 172 ? -5.087 2.691 -14.816 1.00 94.75 172 ILE A C 1
ATOM 1385 O O . ILE A 1 172 ? -5.728 2.896 -15.852 1.00 94.75 172 ILE A O 1
ATOM 1389 N N . ILE A 1 173 ? -4.911 3.620 -13.882 1.00 95.19 173 ILE A N 1
ATOM 1390 C CA . ILE A 1 173 ? -5.342 5.013 -14.031 1.00 95.19 173 ILE A CA 1
ATOM 1391 C C . ILE A 1 173 ? -4.155 5.887 -14.424 1.00 95.19 173 ILE A C 1
ATOM 1393 O O . ILE A 1 173 ? -3.010 5.574 -14.106 1.00 95.19 173 ILE A O 1
ATOM 1397 N N . VAL A 1 174 ? -4.429 6.977 -15.138 1.00 93.81 174 VAL A N 1
ATOM 1398 C CA . VAL A 1 174 ? -3.414 7.924 -15.609 1.00 93.81 174 VAL A CA 1
ATOM 1399 C C . VAL A 1 174 ? -3.609 9.261 -14.912 1.00 93.81 174 VA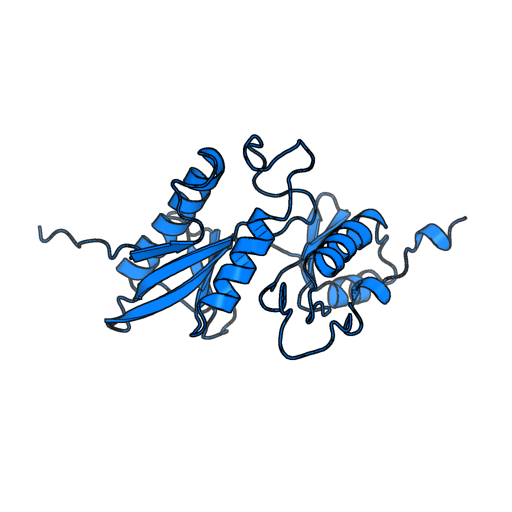L A C 1
ATOM 1401 O O . VAL A 1 174 ? -4.614 9.945 -15.130 1.00 93.81 174 VAL A O 1
ATOM 1404 N N . LYS A 1 175 ? -2.633 9.642 -14.093 1.00 92.25 175 LYS A N 1
ATOM 1405 C CA . LYS A 1 175 ? -2.472 11.000 -13.574 1.00 92.25 175 LYS A CA 1
ATOM 1406 C C . LYS A 1 175 ? -1.631 11.792 -14.570 1.00 92.25 175 LYS A C 1
ATOM 1408 O O . LYS A 1 175 ? -0.686 11.245 -15.122 1.00 92.25 175 LYS A O 1
ATOM 1413 N N . VAL A 1 176 ? -1.970 13.049 -14.831 1.00 89.94 176 VAL A N 1
ATOM 1414 C CA . VAL A 1 176 ? -1.161 13.911 -15.705 1.00 89.94 176 VAL A CA 1
ATOM 1415 C C . VAL A 1 176 ? -0.651 15.077 -14.877 1.00 89.94 176 VAL A C 1
ATOM 1417 O O . VAL A 1 176 ? -1.451 15.864 -14.377 1.00 89.94 176 VAL A O 1
ATOM 1420 N N . GLU A 1 177 ? 0.665 15.176 -14.734 1.00 88.44 177 GLU A N 1
ATOM 1421 C CA . GLU A 1 177 ? 1.347 16.260 -14.022 1.00 88.44 177 GLU A CA 1
ATOM 1422 C C . GLU A 1 177 ? 2.325 16.923 -14.984 1.00 88.44 177 GLU A C 1
ATOM 1424 O O . GLU A 1 177 ? 3.080 16.233 -15.658 1.00 88.44 177 GLU A O 1
ATOM 1429 N N . ASP A 1 178 ? 2.269 18.249 -15.127 1.00 88.12 178 ASP A N 1
ATOM 1430 C CA . ASP A 1 178 ? 3.122 19.001 -16.062 1.00 88.12 178 ASP A CA 1
ATOM 1431 C C . ASP A 1 178 ? 3.126 18.443 -17.504 1.00 88.12 178 ASP A C 1
ATOM 1433 O O . ASP A 1 178 ? 4.141 18.440 -18.198 1.00 88.12 178 ASP A O 1
ATOM 1437 N N . ASN A 1 179 ? 1.956 17.984 -17.971 1.00 84.44 179 ASN A N 1
ATOM 1438 C CA . ASN A 1 179 ? 1.735 17.292 -19.254 1.00 84.44 179 ASN A CA 1
ATOM 1439 C C . ASN A 1 179 ? 2.418 15.920 -19.394 1.00 84.44 179 ASN A C 1
ATOM 1441 O O . ASN A 1 179 ? 2.426 15.350 -20.483 1.00 84.44 179 ASN A O 1
ATOM 1445 N N . ILE A 1 180 ? 2.944 15.363 -18.306 1.00 88.00 180 ILE A N 1
ATOM 1446 C CA . ILE A 1 180 ? 3.568 14.045 -18.269 1.00 88.00 180 ILE A CA 1
ATOM 1447 C C . ILE A 1 180 ? 2.558 13.033 -17.708 1.00 88.00 180 ILE A C 1
ATOM 1449 O O . ILE A 1 180 ? 2.038 13.228 -16.605 1.00 88.00 180 ILE A O 1
ATOM 1453 N N . PRO A 1 181 ? 2.243 11.954 -18.446 1.00 89.81 181 PRO A N 1
ATOM 1454 C CA . PRO A 1 181 ? 1.388 10.893 -17.939 1.00 89.81 181 PRO A CA 1
ATOM 1455 C C . PRO A 1 181 ? 2.148 9.990 -16.959 1.00 89.81 181 PRO A C 1
ATOM 1457 O O . PRO A 1 181 ? 3.223 9.477 -17.263 1.00 89.81 181 PRO A O 1
ATOM 1460 N N . HIS A 1 182 ? 1.530 9.748 -15.809 1.00 91.56 182 HIS A N 1
ATOM 1461 C CA . HIS A 1 182 ? 1.968 8.816 -14.781 1.00 91.56 182 HIS A CA 1
ATOM 1462 C C . HIS A 1 182 ? 0.900 7.746 -14.574 1.00 91.56 182 HIS A C 1
ATOM 1464 O O . HIS A 1 182 ? -0.264 8.040 -14.285 1.00 91.56 182 HIS A O 1
ATOM 1470 N N . PHE A 1 183 ? 1.285 6.489 -14.729 1.00 93.94 183 PHE A N 1
ATOM 1471 C CA . PHE A 1 183 ? 0.420 5.341 -14.545 1.00 93.94 183 PHE A CA 1
ATOM 1472 C C . PHE A 1 183 ? 0.399 4.946 -13.077 1.00 93.94 183 PHE A C 1
ATOM 1474 O O . PHE A 1 183 ? 1.441 4.845 -12.435 1.00 93.94 183 PHE A O 1
ATOM 1481 N N . VAL A 1 184 ? -0.791 4.706 -12.547 1.00 94.81 184 VAL A N 1
ATOM 1482 C CA . VAL A 1 184 ? -0.979 4.226 -11.183 1.00 94.81 184 VAL A CA 1
ATOM 1483 C C . VAL A 1 184 ? -1.779 2.929 -11.242 1.00 94.81 184 VAL A C 1
ATOM 1485 O O . VAL A 1 184 ? -2.901 2.918 -11.767 1.00 94.81 184 VAL A O 1
ATOM 1488 N N . PRO A 1 185 ? -1.207 1.816 -10.762 1.00 95.50 185 PRO A N 1
ATOM 1489 C CA . PRO A 1 185 ? -1.916 0.558 -10.672 1.00 95.50 185 PRO A CA 1
ATOM 1490 C C . PRO A 1 185 ? -2.924 0.622 -9.520 1.00 95.50 185 PRO A C 1
ATOM 1492 O O . PRO A 1 185 ? -2.623 1.099 -8.426 1.00 95.50 185 PRO A O 1
ATOM 1495 N N . ILE A 1 186 ? -4.132 0.133 -9.772 1.00 95.38 186 ILE A N 1
ATOM 1496 C CA . ILE A 1 186 ? -5.205 0.012 -8.777 1.00 95.38 186 ILE A CA 1
ATOM 1497 C C . ILE A 1 186 ? -5.776 -1.404 -8.802 1.00 95.38 186 ILE A C 1
ATOM 1499 O O . ILE A 1 186 ? -5.455 -2.162 -9.712 1.00 95.38 186 ILE A O 1
ATOM 1503 N N . ASP A 1 187 ? -6.640 -1.739 -7.846 1.00 94.12 187 ASP A N 1
ATOM 1504 C CA . ASP A 1 187 ? -7.365 -3.014 -7.813 1.00 94.12 187 ASP A CA 1
ATOM 1505 C C . ASP A 1 187 ? -6.429 -4.239 -7.785 1.00 94.12 187 ASP A C 1
ATOM 1507 O O . ASP A 1 187 ? -6.110 -4.867 -8.796 1.00 94.12 187 ASP A O 1
ATOM 1511 N N . HIS A 1 188 ? -5.911 -4.524 -6.590 1.00 94.25 188 HIS A N 1
ATOM 1512 C CA . HIS A 1 188 ? -4.854 -5.516 -6.368 1.00 94.25 188 HIS A CA 1
ATOM 1513 C C . HIS A 1 188 ? -5.347 -6.812 -5.722 1.00 94.25 188 HIS A C 1
ATOM 1515 O O . HIS A 1 188 ? -4.538 -7.623 -5.284 1.00 94.25 188 HIS A O 1
ATOM 1521 N N . GLU A 1 189 ? -6.658 -7.019 -5.633 1.00 91.19 189 GLU A N 1
ATOM 1522 C CA . GLU A 1 189 ? -7.256 -8.141 -4.897 1.00 91.19 189 GLU A CA 1
ATOM 1523 C C . GLU A 1 189 ? -6.904 -9.525 -5.457 1.00 91.19 189 GLU A C 1
ATOM 1525 O O . GLU A 1 189 ? -6.996 -10.519 -4.740 1.00 91.19 189 GLU A O 1
ATOM 1530 N N . MET A 1 190 ? -6.455 -9.579 -6.715 1.00 89.56 190 MET A N 1
ATOM 1531 C CA . MET A 1 190 ? -6.033 -10.801 -7.403 1.00 89.56 190 MET A CA 1
ATOM 1532 C C . MET A 1 190 ? -4.515 -11.052 -7.337 1.00 89.56 190 MET A C 1
ATOM 1534 O O . MET A 1 190 ? -3.976 -11.819 -8.139 1.00 89.56 190 MET A O 1
ATOM 1538 N N . CYS A 1 191 ? -3.815 -10.406 -6.400 1.00 92.00 191 CYS A N 1
ATOM 1539 C CA . CYS A 1 191 ? -2.414 -10.674 -6.066 1.00 92.00 191 CYS A CA 1
ATOM 1540 C C . CYS A 1 191 ? -2.277 -11.808 -5.034 1.00 92.00 191 CYS A C 1
ATOM 1542 O O . CYS A 1 191 ? -3.193 -12.104 -4.275 1.00 92.00 191 CYS A O 1
ATOM 1544 N N . PHE A 1 192 ? -1.100 -12.433 -4.971 1.00 88.69 192 PHE A N 1
ATOM 1545 C CA . PHE A 1 192 ? -0.735 -13.512 -4.038 1.00 88.69 192 PHE A CA 1
ATOM 1546 C C . PHE A 1 192 ? -1.597 -14.782 -4.114 1.00 88.69 192 PHE A C 1
ATOM 1548 O O . PHE A 1 192 ? -1.481 -15.652 -3.247 1.00 88.69 192 PHE A O 1
ATOM 1555 N N . ILE A 1 193 ? -2.421 -14.940 -5.153 1.00 77.06 193 ILE A N 1
ATOM 1556 C CA . ILE A 1 193 ? -3.228 -16.144 -5.366 1.00 77.06 193 ILE A CA 1
ATOM 1557 C C . ILE A 1 193 ? -2.296 -17.277 -5.810 1.00 77.06 193 ILE A C 1
ATOM 1559 O O . ILE A 1 193 ? -2.007 -17.469 -6.987 1.00 77.06 193 ILE A O 1
ATOM 1563 N N . ASN A 1 194 ? -1.783 -18.021 -4.832 1.00 63.16 194 ASN A N 1
ATOM 1564 C CA . ASN A 1 194 ? -0.853 -19.137 -5.020 1.00 63.16 194 ASN A CA 1
ATOM 1565 C C . ASN A 1 194 ? -1.535 -20.514 -4.931 1.00 63.16 194 ASN A C 1
ATOM 1567 O O . ASN A 1 194 ? -0.869 -21.542 -5.063 1.00 63.16 194 ASN A O 1
ATOM 1571 N N . THR A 1 195 ? -2.853 -20.551 -4.714 1.00 61.75 195 THR A N 1
ATOM 1572 C CA . THR A 1 195 ? -3.641 -21.783 -4.628 1.00 61.75 195 THR A CA 1
ATOM 1573 C C . THR A 1 195 ? -4.802 -21.752 -5.625 1.00 61.75 195 THR A C 1
ATOM 1575 O O . THR A 1 195 ? -5.501 -20.755 -5.761 1.00 61.75 195 THR A O 1
ATOM 1578 N N . GLY A 1 196 ? -5.003 -22.852 -6.357 1.00 59.31 196 GLY A N 1
ATOM 1579 C CA . GLY A 1 196 ? -6.191 -23.078 -7.193 1.00 59.31 196 GLY A CA 1
ATOM 1580 C C . GLY A 1 196 ? -6.040 -22.821 -8.696 1.00 59.31 196 GLY A C 1
ATOM 1581 O O . GLY A 1 196 ? -6.765 -23.442 -9.472 1.00 59.31 196 GLY A O 1
ATOM 1582 N N . GLN A 1 197 ? -5.089 -21.994 -9.137 1.00 55.59 197 GLN A N 1
ATOM 1583 C CA . GLN A 1 197 ? -4.783 -21.798 -10.560 1.00 55.59 197 GLN A CA 1
ATOM 1584 C C . GLN A 1 197 ? -3.273 -21.679 -10.773 1.00 55.59 197 GLN A C 1
ATOM 1586 O O . GLN A 1 197 ? -2.575 -21.068 -9.967 1.00 55.59 197 GLN A O 1
ATOM 1591 N N . ASN A 1 198 ? -2.762 -22.274 -11.857 1.00 59.75 198 ASN A N 1
ATOM 1592 C CA . ASN A 1 198 ? -1.396 -22.001 -12.293 1.00 59.75 198 ASN A CA 1
ATOM 1593 C C . ASN A 1 198 ? -1.283 -20.500 -12.543 1.00 59.75 198 ASN A C 1
ATOM 1595 O O . ASN A 1 198 ? -2.127 -19.944 -13.249 1.00 59.75 198 ASN A O 1
ATOM 1599 N N . TYR A 1 199 ? -0.254 -19.876 -11.969 1.00 60.00 199 TYR A N 1
ATOM 1600 C CA . TYR A 1 199 ? 0.071 -18.489 -12.249 1.00 60.00 199 TYR A CA 1
ATOM 1601 C C . TYR A 1 199 ? 0.283 -18.325 -13.754 1.00 60.00 199 TYR A C 1
ATOM 1603 O O . TYR A 1 199 ? 1.320 -18.688 -14.309 1.00 60.00 199 TYR A O 1
ATOM 1611 N N . ASN A 1 200 ? -0.747 -17.820 -14.415 1.00 61.44 200 ASN A N 1
ATOM 1612 C CA . ASN A 1 200 ? -0.720 -17.417 -15.799 1.00 61.44 200 ASN A CA 1
ATOM 1613 C C . ASN A 1 200 ? -0.811 -15.904 -15.742 1.00 61.44 200 ASN A C 1
ATOM 1615 O O . ASN A 1 200 ? -1.860 -15.385 -15.379 1.00 61.44 200 ASN A O 1
ATOM 1619 N N . LEU A 1 201 ? 0.265 -15.199 -16.094 1.00 60.22 201 LEU A N 1
ATOM 1620 C CA . LEU A 1 201 ? 0.187 -13.770 -16.389 1.00 60.22 201 LEU A CA 1
ATOM 1621 C C . LEU A 1 201 ? -0.862 -13.590 -17.493 1.00 60.22 201 LEU A C 1
ATOM 1623 O O . LEU A 1 201 ? -0.576 -13.776 -18.678 1.00 60.22 201 LEU A O 1
ATOM 1627 N N . CYS A 1 202 ? -2.105 -13.326 -17.100 1.00 58.28 202 CYS A N 1
ATOM 1628 C CA . CYS A 1 202 ? -3.257 -13.315 -17.985 1.00 58.28 202 CYS A CA 1
ATOM 1629 C C . CYS A 1 202 ? -3.222 -12.042 -18.822 1.00 58.28 202 CYS A C 1
ATOM 1631 O O . CYS A 1 202 ? -3.911 -11.077 -18.519 1.00 58.28 202 CYS A O 1
ATOM 1633 N N . LYS A 1 203 ? -2.404 -12.058 -19.884 1.00 69.75 203 LYS A N 1
ATOM 1634 C CA . LYS A 1 203 ? -2.277 -10.975 -20.869 1.00 69.75 203 LYS A CA 1
ATOM 1635 C C . LYS A 1 203 ? -2.214 -9.601 -20.188 1.00 69.75 203 LYS A C 1
ATOM 1637 O O . LYS A 1 203 ? -3.073 -8.761 -20.470 1.00 69.75 203 LYS A O 1
ATOM 1642 N N . PRO A 1 204 ? -1.255 -9.391 -19.265 1.00 76.44 204 PRO A N 1
ATOM 1643 C CA . PRO A 1 204 ? -1.182 -8.138 -18.537 1.00 76.44 204 PRO A CA 1
ATOM 1644 C C . PRO A 1 204 ? -1.152 -6.982 -19.533 1.00 76.44 204 PRO A C 1
ATOM 1646 O O . PRO A 1 204 ? -0.379 -7.005 -20.494 1.00 76.44 204 PRO A O 1
ATOM 1649 N N . TYR A 1 205 ? -2.029 -5.998 -19.329 1.00 81.06 205 TYR A N 1
ATOM 1650 C CA . TYR A 1 205 ? -2.293 -4.977 -20.345 1.00 81.06 205 TYR A CA 1
ATOM 1651 C C . TYR A 1 205 ? -1.025 -4.223 -20.765 1.00 81.06 205 TYR A C 1
ATOM 1653 O O . TYR A 1 205 ? -0.890 -3.849 -21.927 1.00 81.06 205 TYR A O 1
ATOM 1661 N N . TRP A 1 206 ? -0.057 -4.075 -19.859 1.00 79.44 206 TRP A N 1
ATOM 1662 C CA . TRP A 1 206 ? 1.213 -3.414 -20.143 1.00 79.44 206 TRP A CA 1
ATOM 1663 C C . TRP A 1 206 ? 2.060 -4.096 -21.234 1.00 79.44 206 TRP A C 1
ATOM 1665 O O . TRP A 1 206 ? 2.879 -3.420 -21.840 1.00 79.44 206 TRP A O 1
ATOM 1675 N N . LEU A 1 207 ? 1.832 -5.377 -21.565 1.00 78.88 207 LEU A N 1
ATOM 1676 C CA . LEU A 1 207 ? 2.468 -6.034 -22.724 1.00 78.88 207 LEU A CA 1
ATOM 1677 C C . LEU A 1 207 ? 1.974 -5.500 -24.075 1.00 78.88 207 LEU A C 1
ATOM 1679 O O . LEU A 1 207 ? 2.625 -5.723 -25.088 1.00 78.88 207 LEU A O 1
ATOM 1683 N N . SER A 1 208 ? 0.808 -4.849 -24.101 1.00 80.38 208 SER A N 1
ATOM 1684 C CA . SER A 1 208 ? 0.260 -4.211 -25.306 1.00 80.38 208 SER A CA 1
ATOM 1685 C C . SER A 1 208 ? 0.676 -2.748 -25.461 1.00 80.38 208 SER A C 1
ATOM 1687 O O . SER A 1 208 ? 0.280 -2.103 -26.428 1.00 80.38 208 SER A O 1
ATOM 1689 N N . LEU A 1 209 ? 1.442 -2.215 -24.505 1.00 78.50 209 LEU A N 1
ATOM 1690 C CA . LEU A 1 209 ? 1.968 -0.860 -24.566 1.00 78.50 209 LEU A CA 1
ATOM 1691 C C . LEU A 1 209 ? 3.290 -0.891 -25.329 1.00 78.50 209 LEU A C 1
ATOM 1693 O O . LEU A 1 209 ? 4.234 -1.552 -24.903 1.00 78.50 209 LEU A O 1
ATOM 1697 N N . GLU A 1 210 ? 3.355 -0.176 -26.445 1.00 69.50 210 GLU A N 1
ATOM 1698 C CA . GLU A 1 210 ? 4.597 0.035 -27.187 1.00 69.50 210 GLU A CA 1
ATOM 1699 C C . GLU A 1 210 ? 5.204 1.381 -26.776 1.00 69.50 210 GLU A C 1
ATOM 1701 O O . GLU A 1 210 ? 4.491 2.382 -26.676 1.00 69.50 210 GLU A O 1
ATOM 1706 N N . ASP A 1 211 ? 6.513 1.406 -26.515 1.00 65.56 211 ASP A N 1
ATOM 1707 C CA . ASP A 1 211 ? 7.242 2.650 -26.267 1.00 65.56 211 ASP A CA 1
ATOM 1708 C C . ASP A 1 211 ? 7.486 3.357 -27.608 1.00 65.56 211 ASP A C 1
ATOM 1710 O O . ASP A 1 211 ? 8.142 2.815 -28.503 1.00 65.56 211 ASP A O 1
ATOM 1714 N N . SER A 1 212 ? 6.951 4.572 -27.752 1.00 61.09 212 SER A N 1
ATOM 1715 C CA . SER A 1 212 ? 7.102 5.368 -28.971 1.00 61.09 212 SER A CA 1
ATOM 1716 C C . SER A 1 212 ? 8.552 5.779 -29.237 1.00 61.09 212 SER A C 1
ATOM 1718 O O . SER A 1 212 ? 8.910 5.995 -30.392 1.00 61.09 212 SER A O 1
ATOM 1720 N N . SER A 1 213 ? 9.407 5.835 -28.209 1.00 55.69 213 SER A N 1
ATOM 1721 C CA . SER A 1 213 ? 10.821 6.205 -28.351 1.00 55.69 213 SER A CA 1
ATOM 1722 C C . SER A 1 213 ? 11.642 5.181 -29.140 1.00 55.69 213 SER A C 1
ATOM 1724 O O . SER A 1 213 ? 12.673 5.532 -29.710 1.00 55.69 213 SER A O 1
ATOM 1726 N N . ILE A 1 214 ? 11.172 3.933 -29.254 1.00 57.56 214 ILE A N 1
ATOM 1727 C CA . ILE A 1 214 ? 11.837 2.890 -30.054 1.00 57.56 214 ILE A CA 1
ATOM 1728 C C . ILE A 1 214 ? 11.733 3.195 -31.559 1.00 57.56 214 ILE A C 1
ATOM 1730 O O . ILE A 1 214 ? 12.564 2.737 -32.339 1.00 57.56 214 ILE A O 1
ATOM 1734 N N . TYR A 1 215 ? 10.748 3.997 -31.970 1.00 58.75 215 TYR A N 1
ATOM 1735 C CA . TYR A 1 215 ? 10.553 4.394 -33.364 1.00 58.75 215 TYR A CA 1
ATOM 1736 C C . TYR A 1 215 ? 11.278 5.701 -33.740 1.00 58.75 215 TYR A C 1
ATOM 1738 O O . TYR A 1 215 ? 11.252 6.081 -34.910 1.00 58.75 215 TYR A O 1
ATOM 1746 N N . GLU A 1 216 ? 11.930 6.377 -32.784 1.00 53.75 216 GLU A N 1
ATOM 1747 C CA . GLU A 1 216 ? 12.637 7.654 -32.993 1.00 53.75 216 GLU A CA 1
ATOM 1748 C C . GLU A 1 216 ? 14.182 7.536 -32.975 1.00 53.75 216 GLU A C 1
ATOM 1750 O O . GLU A 1 216 ? 14.874 8.556 -32.943 1.00 53.75 216 GLU A O 1
ATOM 1755 N N . ALA A 1 217 ? 14.734 6.316 -33.049 1.00 44.00 217 ALA A N 1
ATOM 1756 C CA . ALA A 1 217 ? 16.171 6.039 -33.224 1.00 44.00 217 ALA A CA 1
ATOM 1757 C C . ALA A 1 217 ? 16.501 5.551 -34.646 1.00 44.00 217 ALA A C 1
ATOM 1759 O O . ALA A 1 217 ? 17.569 5.952 -35.167 1.00 44.00 217 ALA A O 1
#

Radius of gyration: 18.48 Å; Cα contacts (8 Å, |Δi|>4): 379; chains: 1; bounding box: 43×44×59 Å

pLDDT: mean 86.67, std 12.74, range [35.97, 98.38]

Organism: Arabidopsis thaliana (NCBI:txid3702)